Protein AF-A0A4Q1S8E9-F1 (afdb_monomer_lite)

Sequence (214 aa):
MHPEDRALWAARAAELSHAASAGGYALESVGPDHLPQGWQVDQSVCPLMSDVLLLHYRRTFEDGRESLFTAILPRNGGHVRVLEILHRGAATFVPTITSRQTLELFNHLVAKEELRNAMKPYGSWLAAGVCYAELNGMEPRVPRRPETDPATAGAMPPSLLLDGENGDRRIIFSDRASEHGYTVWTVVVDAQGVLRSAREEEEHTTWQRKPASH

Secondary structure (DSSP, 8-state):
--HHHHHHHHHTHHHHHHHHHHTT-----B-TTSPBTT-EEEEE--TT-TTEEEEEEEEE-TTS-EEEEEEEEESSS---EEEEEEETTEEPSS-GGG-HHHHHHHHHHS-HHHHHHHTSTTS-HHHHHHHHHHHTT------SSGGGSTTTTTPPPPEEEE-TTT--EEEEEEEE-SSSEEEEEEEEE-TTS-EEEEEEEEEE----------

Radius of gyration: 18.81 Å; chains: 1; bounding box: 51×52×46 Å

Structure (mmCIF, N/CA/C/O backbone):
data_AF-A0A4Q1S8E9-F1
#
_entry.id   AF-A0A4Q1S8E9-F1
#
loop_
_atom_site.group_PDB
_atom_site.id
_atom_site.type_symbol
_atom_site.label_atom_id
_atom_site.label_alt_id
_atom_site.label_comp_id
_atom_site.label_asym_id
_atom_site.label_entity_id
_atom_site.label_seq_id
_atom_site.pdbx_PDB_ins_code
_atom_site.Cartn_x
_atom_site.Cartn_y
_atom_site.Cartn_z
_atom_site.occupancy
_atom_site.B_iso_or_equiv
_atom_site.auth_seq_id
_atom_site.auth_comp_id
_atom_site.auth_asym_id
_atom_site.auth_atom_id
_atom_site.pdbx_PDB_model_num
ATOM 1 N N . MET A 1 1 ? 9.840 -14.562 -0.203 1.00 83.88 1 MET A N 1
ATOM 2 C CA . MET A 1 1 ? 8.713 -15.009 -1.046 1.00 83.88 1 MET A CA 1
ATOM 3 C C . MET A 1 1 ? 8.474 -16.500 -0.872 1.00 83.88 1 MET A C 1
ATOM 5 O O . MET A 1 1 ? 9.428 -17.269 -1.008 1.00 83.88 1 MET A O 1
ATOM 9 N N . HIS A 1 2 ? 7.238 -16.898 -0.551 1.00 87.19 2 HIS A N 1
ATOM 10 C CA . HIS A 1 2 ? 6.857 -18.312 -0.437 1.00 87.19 2 HIS A CA 1
ATOM 11 C C . HIS A 1 2 ? 6.903 -19.024 -1.806 1.00 87.19 2 HIS A C 1
ATOM 13 O O . HIS A 1 2 ? 6.767 -18.366 -2.839 1.00 87.19 2 HIS A O 1
ATOM 19 N N . PRO A 1 3 ? 7.092 -20.359 -1.856 1.00 89.06 3 PRO A N 1
ATOM 20 C CA . PRO A 1 3 ? 7.139 -21.098 -3.123 1.00 89.06 3 PRO A CA 1
ATOM 21 C C . PRO A 1 3 ? 5.879 -20.937 -3.987 1.00 89.06 3 PRO A C 1
ATOM 23 O O . PRO A 1 3 ? 5.993 -20.788 -5.200 1.00 89.06 3 PRO A O 1
ATOM 26 N N . GLU A 1 4 ? 4.696 -20.912 -3.369 1.00 91.38 4 GLU A N 1
ATOM 27 C CA . GLU A 1 4 ? 3.412 -20.735 -4.066 1.00 91.38 4 GLU A CA 1
ATOM 28 C C . GLU A 1 4 ? 3.297 -19.348 -4.709 1.00 91.38 4 GLU A C 1
ATOM 30 O O . GLU A 1 4 ? 2.905 -19.228 -5.868 1.00 91.38 4 GLU A O 1
ATOM 35 N N . ASP A 1 5 ? 3.730 -18.308 -3.994 1.00 92.56 5 ASP A N 1
ATOM 36 C CA . ASP A 1 5 ? 3.765 -16.932 -4.502 1.00 92.56 5 ASP A CA 1
ATOM 37 C C . ASP A 1 5 ? 4.724 -16.797 -5.679 1.00 92.56 5 ASP A C 1
ATOM 39 O O . ASP A 1 5 ? 4.411 -16.149 -6.675 1.00 92.56 5 ASP A O 1
ATOM 43 N N . ARG A 1 6 ? 5.878 -17.468 -5.594 1.00 90.75 6 ARG A N 1
ATOM 44 C CA . ARG A 1 6 ? 6.857 -17.511 -6.681 1.00 90.75 6 ARG A CA 1
ATOM 45 C C . ARG A 1 6 ? 6.286 -18.200 -7.918 1.00 90.75 6 ARG A C 1
ATOM 47 O O . ARG A 1 6 ? 6.493 -17.716 -9.028 1.00 90.75 6 ARG A O 1
ATOM 54 N N . ALA A 1 7 ? 5.563 -19.304 -7.737 1.00 91.25 7 ALA A N 1
ATOM 55 C CA . ALA A 1 7 ? 4.915 -20.015 -8.834 1.00 91.25 7 ALA A CA 1
ATOM 56 C C . ALA A 1 7 ? 3.818 -19.164 -9.492 1.00 91.25 7 ALA A C 1
ATOM 58 O O . ALA A 1 7 ? 3.782 -19.070 -10.720 1.00 91.25 7 ALA A O 1
ATOM 59 N N . LEU A 1 8 ? 2.973 -18.496 -8.695 1.00 93.12 8 LEU A N 1
ATOM 60 C CA . LEU A 1 8 ? 1.969 -17.559 -9.203 1.00 93.12 8 LEU A CA 1
ATOM 61 C C . LEU A 1 8 ? 2.636 -16.422 -9.981 1.00 93.12 8 LEU A C 1
ATOM 63 O O . LEU A 1 8 ? 2.261 -16.148 -11.116 1.00 93.12 8 LEU A O 1
ATOM 67 N N . TRP A 1 9 ? 3.650 -15.784 -9.404 1.00 92.06 9 TRP A N 1
ATOM 68 C CA . TRP A 1 9 ? 4.364 -14.692 -10.052 1.00 92.06 9 TRP A CA 1
ATOM 69 C C . TRP A 1 9 ? 4.968 -15.108 -11.402 1.00 92.06 9 TRP A C 1
ATOM 71 O O . TRP A 1 9 ? 4.720 -14.443 -12.411 1.00 92.06 9 TRP A O 1
ATOM 81 N N . ALA A 1 10 ? 5.661 -16.249 -11.455 1.00 89.56 10 ALA A N 1
ATOM 82 C CA . ALA A 1 10 ? 6.218 -16.789 -12.694 1.00 89.56 10 ALA A CA 1
ATOM 83 C C . ALA A 1 10 ? 5.128 -17.099 -13.737 1.00 89.56 10 ALA A C 1
ATOM 85 O O . ALA A 1 10 ? 5.265 -16.737 -14.906 1.00 89.56 10 ALA A O 1
ATOM 86 N N . ALA A 1 11 ? 4.009 -17.700 -13.318 1.00 91.25 11 ALA A N 1
ATOM 87 C CA . ALA A 1 11 ? 2.885 -18.015 -14.200 1.00 91.25 11 ALA A CA 1
ATOM 88 C C . ALA A 1 11 ? 2.187 -16.765 -14.771 1.00 91.25 11 ALA A C 1
ATOM 90 O O . ALA A 1 11 ? 1.561 -16.835 -15.830 1.00 91.25 11 ALA A O 1
ATOM 91 N N . ARG A 1 12 ? 2.284 -15.614 -14.092 1.00 92.88 12 ARG A N 1
ATOM 92 C CA . ARG A 1 12 ? 1.650 -14.346 -14.498 1.00 92.88 12 ARG A CA 1
ATOM 93 C C . ARG A 1 12 ? 2.635 -13.342 -15.111 1.00 92.88 12 ARG A C 1
ATOM 95 O O . ARG A 1 12 ? 2.234 -12.222 -15.418 1.00 92.88 12 ARG A O 1
ATOM 102 N N . ALA A 1 13 ? 3.890 -13.733 -15.345 1.00 89.50 13 ALA A N 1
ATOM 103 C CA . ALA A 1 13 ? 4.958 -12.831 -15.783 1.00 89.50 13 ALA A CA 1
ATOM 104 C C . ALA A 1 13 ? 4.655 -12.092 -17.102 1.00 89.50 13 ALA A C 1
ATOM 106 O O . ALA A 1 13 ? 4.927 -10.898 -17.212 1.00 89.50 13 ALA A O 1
ATOM 107 N N . ALA A 1 14 ? 4.058 -12.771 -18.088 1.00 89.25 14 ALA A N 1
ATOM 108 C CA . ALA A 1 14 ? 3.716 -12.153 -19.373 1.00 89.25 14 ALA A CA 1
ATOM 109 C C . ALA A 1 14 ? 2.643 -11.061 -19.228 1.00 89.25 14 ALA A C 1
ATOM 111 O O . ALA A 1 14 ? 2.775 -9.977 -19.793 1.00 89.25 14 ALA A O 1
ATOM 112 N N . GLU A 1 15 ? 1.601 -11.322 -18.434 1.00 92.94 15 GLU A N 1
ATOM 113 C CA . GLU A 1 15 ? 0.547 -10.336 -18.182 1.00 92.94 15 GLU A CA 1
ATOM 114 C C . GLU A 1 15 ? 1.062 -9.161 -17.353 1.00 92.94 15 GLU A C 1
ATOM 116 O O . GLU A 1 15 ? 0.745 -8.014 -17.653 1.00 92.94 15 GLU A O 1
ATOM 121 N N . LEU A 1 16 ? 1.911 -9.436 -16.360 1.00 93.19 16 LEU A N 1
ATOM 122 C CA . LEU A 1 16 ? 2.579 -8.402 -15.582 1.00 93.19 16 LEU A CA 1
ATOM 123 C C . LEU A 1 16 ? 3.455 -7.501 -16.459 1.00 93.19 16 LEU A C 1
ATOM 125 O O . LEU A 1 16 ? 3.361 -6.284 -16.355 1.00 93.19 16 LEU A O 1
ATOM 129 N N . SER A 1 17 ? 4.271 -8.081 -17.343 1.00 91.25 17 SER A N 1
ATOM 130 C CA . SER A 1 17 ? 5.100 -7.320 -18.285 1.00 91.25 17 SER A CA 1
ATOM 131 C C . SER A 1 17 ? 4.246 -6.424 -19.185 1.00 91.25 17 SER A C 1
ATOM 133 O O . SER A 1 17 ? 4.541 -5.239 -19.340 1.00 91.25 17 SER A O 1
ATOM 135 N N . HIS A 1 18 ? 3.130 -6.952 -19.700 1.00 91.25 18 HIS A N 1
ATOM 136 C CA . HIS A 1 18 ? 2.187 -6.171 -20.495 1.00 91.25 18 HIS A CA 1
ATOM 137 C C . HIS A 1 18 ? 1.566 -5.015 -19.691 1.00 91.25 18 HIS A C 1
ATOM 139 O O . HIS A 1 18 ? 1.621 -3.868 -20.136 1.00 91.25 18 HIS A O 1
ATOM 145 N N . ALA A 1 19 ? 1.044 -5.285 -18.491 1.00 93.69 19 ALA A N 1
ATOM 146 C CA . ALA A 1 19 ? 0.445 -4.269 -17.626 1.00 93.69 19 ALA A CA 1
ATOM 147 C C . ALA A 1 19 ? 1.455 -3.182 -17.213 1.00 93.69 19 ALA A C 1
ATOM 149 O O . ALA A 1 19 ? 1.135 -1.998 -17.252 1.00 93.69 19 ALA A O 1
ATOM 150 N N . ALA A 1 20 ? 2.688 -3.569 -16.882 1.00 93.06 20 ALA A N 1
ATOM 151 C CA . ALA A 1 20 ? 3.763 -2.646 -16.526 1.00 93.06 20 ALA A CA 1
ATOM 152 C C . ALA A 1 20 ? 4.164 -1.752 -17.713 1.00 93.06 20 ALA A C 1
ATOM 154 O O . ALA A 1 20 ? 4.352 -0.546 -17.549 1.00 93.06 20 ALA A O 1
ATOM 155 N N . SER A 1 21 ? 4.216 -2.314 -18.926 1.00 91.19 21 SER A N 1
ATOM 156 C CA . SER A 1 21 ? 4.560 -1.555 -20.134 1.00 91.19 21 SER A CA 1
ATOM 157 C C . SER A 1 21 ? 3.550 -0.452 -20.465 1.00 91.19 21 SER A C 1
ATOM 159 O O . SER A 1 21 ? 3.950 0.595 -20.974 1.00 91.19 21 SER A O 1
ATOM 161 N N . ALA A 1 22 ? 2.270 -0.638 -20.117 1.00 88.75 22 ALA A N 1
ATOM 162 C CA . ALA A 1 22 ? 1.237 0.383 -20.296 1.00 88.75 22 ALA A CA 1
ATOM 163 C C . ALA A 1 22 ? 1.509 1.644 -19.453 1.00 88.75 22 ALA A C 1
ATOM 165 O O . ALA A 1 22 ? 1.220 2.746 -19.913 1.00 88.75 22 ALA A O 1
ATOM 166 N N . GLY A 1 23 ? 2.133 1.480 -18.280 1.00 84.00 23 GLY A N 1
ATOM 167 C CA . GLY A 1 23 ? 2.613 2.570 -17.420 1.00 84.00 23 GLY A CA 1
ATOM 168 C C . GLY A 1 23 ? 4.046 3.025 -17.711 1.00 84.00 23 GLY A C 1
ATOM 169 O O . GLY A 1 23 ? 4.663 3.730 -16.917 1.00 84.00 23 GLY A O 1
ATOM 170 N N . GLY A 1 24 ? 4.634 2.589 -18.831 1.00 88.38 24 GLY A N 1
ATOM 171 C CA . GLY A 1 24 ? 5.998 2.957 -19.215 1.00 88.38 24 GLY A CA 1
ATOM 172 C C . GLY A 1 24 ? 7.098 2.234 -18.431 1.00 88.38 24 GLY A C 1
ATOM 173 O O . GLY A 1 24 ? 8.260 2.654 -18.486 1.00 88.38 24 GLY A O 1
ATOM 174 N N . TYR A 1 25 ? 6.767 1.152 -17.719 1.00 90.12 25 TYR A N 1
ATOM 175 C CA . TYR A 1 25 ? 7.721 0.329 -16.980 1.00 90.12 25 TYR A CA 1
ATOM 176 C C . TYR A 1 25 ? 8.155 -0.876 -17.815 1.00 90.12 25 TYR A C 1
ATOM 178 O O . TYR A 1 25 ? 7.454 -1.880 -17.941 1.00 90.12 25 TYR A O 1
ATOM 186 N N . ALA A 1 26 ? 9.348 -0.776 -18.393 1.00 87.62 26 ALA A N 1
ATOM 187 C CA . ALA A 1 26 ? 9.939 -1.849 -19.176 1.00 87.62 26 ALA A CA 1
ATOM 188 C C . ALA A 1 26 ? 10.539 -2.928 -18.254 1.00 87.62 26 ALA A C 1
ATOM 190 O O . ALA A 1 26 ? 11.583 -2.726 -17.621 1.00 87.62 26 ALA A O 1
ATOM 191 N N . LEU A 1 27 ? 9.883 -4.088 -18.203 1.00 85.62 27 LEU A N 1
ATOM 192 C CA . LEU A 1 27 ? 10.401 -5.315 -17.588 1.00 85.62 27 LEU A CA 1
ATOM 193 C C . LEU A 1 27 ? 11.134 -6.149 -18.650 1.00 85.62 27 LEU A C 1
ATOM 195 O O . LEU A 1 27 ? 10.775 -7.293 -18.923 1.00 85.62 27 LEU A O 1
ATOM 199 N N . GLU A 1 28 ? 12.099 -5.531 -19.332 1.00 66.00 28 GLU A N 1
ATOM 200 C CA . GLU A 1 28 ? 12.885 -6.195 -20.372 1.00 66.00 28 GLU A CA 1
ATOM 201 C C . GLU A 1 28 ? 13.834 -7.220 -19.748 1.00 66.00 28 GLU A C 1
ATOM 203 O O . GLU A 1 28 ? 14.490 -6.946 -18.742 1.00 66.00 28 GLU A O 1
ATOM 208 N N . SER A 1 29 ? 13.944 -8.385 -20.394 1.00 56.12 29 SER A N 1
ATOM 209 C CA . SER A 1 29 ? 14.847 -9.490 -20.038 1.00 56.12 29 SER A CA 1
ATOM 210 C C . SER A 1 29 ? 14.652 -10.040 -18.621 1.00 56.12 29 SER A C 1
ATOM 212 O O . SER A 1 29 ? 15.107 -9.500 -17.614 1.00 56.12 29 SER A O 1
ATOM 214 N N . VAL A 1 30 ? 13.996 -11.193 -18.569 1.00 60.97 30 VAL A N 1
ATOM 215 C CA . VAL A 1 30 ? 13.863 -12.014 -17.374 1.00 60.97 30 VAL A CA 1
ATOM 216 C C . VAL A 1 30 ? 15.179 -12.778 -17.184 1.00 60.97 30 VAL A C 1
ATOM 218 O O . VAL A 1 30 ? 15.545 -13.595 -18.029 1.00 60.97 30 VAL A O 1
ATOM 221 N N . GLY A 1 31 ? 15.922 -12.478 -16.117 1.00 57.72 31 GLY A N 1
ATOM 222 C CA . GLY A 1 31 ? 17.136 -13.207 -15.747 1.00 57.72 31 GLY A CA 1
ATOM 223 C C . GLY A 1 31 ? 16.845 -14.666 -15.348 1.00 57.72 31 GLY A C 1
ATOM 224 O O . GLY A 1 31 ? 15.680 -15.058 -15.254 1.00 57.72 31 GLY A O 1
ATOM 225 N N . PRO A 1 32 ? 17.883 -15.478 -15.066 1.00 51.47 32 PRO A N 1
ATOM 226 C CA . PRO A 1 32 ? 17.728 -16.900 -14.737 1.00 51.47 32 PRO A CA 1
ATOM 227 C C . PRO A 1 32 ? 16.777 -17.173 -13.556 1.00 51.47 32 PRO A C 1
ATOM 229 O O . PRO A 1 32 ? 16.154 -18.228 -13.505 1.00 51.47 32 PRO A O 1
ATOM 232 N N . ASP A 1 33 ? 16.619 -16.201 -12.652 1.00 62.22 33 ASP A N 1
ATOM 233 C CA . ASP A 1 33 ? 15.776 -16.290 -11.452 1.00 62.22 33 ASP A CA 1
ATOM 234 C C . ASP A 1 33 ? 14.348 -15.751 -11.643 1.00 62.22 33 ASP A C 1
ATOM 236 O O . ASP A 1 33 ? 13.633 -15.500 -10.674 1.00 62.22 33 ASP A O 1
ATOM 240 N N . HIS A 1 34 ? 13.928 -15.530 -12.887 1.00 60.66 34 HIS A N 1
ATOM 241 C CA . HIS A 1 34 ? 12.671 -14.871 -13.242 1.00 60.66 34 HIS A CA 1
ATOM 242 C C . HIS A 1 34 ? 12.550 -13.386 -12.838 1.00 60.66 34 HIS A C 1
ATOM 244 O O . HIS A 1 34 ? 11.479 -12.787 -12.947 1.00 60.66 34 HIS A O 1
ATOM 250 N N . LEU A 1 35 ? 13.662 -12.766 -12.437 1.00 68.19 35 LEU A N 1
ATOM 251 C CA . LEU A 1 35 ? 13.748 -11.347 -12.092 1.00 68.19 35 LEU A CA 1
ATOM 252 C C . LEU A 1 35 ? 14.025 -10.493 -13.341 1.00 68.19 35 LEU A C 1
ATOM 254 O O . LEU A 1 35 ? 14.985 -10.785 -14.059 1.00 68.19 35 LEU A O 1
ATOM 258 N N . PRO A 1 36 ? 13.241 -9.435 -13.613 1.00 73.50 36 PRO A N 1
ATOM 259 C CA . PRO A 1 36 ? 13.573 -8.472 -14.659 1.00 73.50 36 PRO A CA 1
ATOM 260 C C . PRO A 1 36 ? 14.915 -7.797 -14.359 1.00 73.50 36 PRO A C 1
ATOM 262 O O . PRO A 1 36 ? 15.158 -7.357 -13.233 1.00 73.50 36 PRO A O 1
ATOM 265 N N . GLN A 1 37 ? 15.806 -7.720 -15.346 1.00 78.25 37 GLN A N 1
ATOM 266 C CA . GLN A 1 37 ? 17.154 -7.201 -15.124 1.00 78.25 37 GLN A CA 1
ATOM 267 C C . GLN A 1 37 ? 17.123 -5.749 -14.611 1.00 78.25 37 GLN A C 1
ATOM 269 O O . GLN A 1 37 ? 16.467 -4.877 -15.182 1.00 78.25 37 GLN A O 1
ATOM 274 N N . GLY A 1 38 ? 17.860 -5.484 -13.528 1.00 83.94 38 GLY A N 1
ATOM 275 C CA . GLY A 1 38 ? 17.953 -4.152 -12.921 1.00 83.94 38 GLY A CA 1
ATOM 276 C C . GLY A 1 38 ? 16.747 -3.745 -12.070 1.00 83.94 38 GLY A C 1
ATOM 277 O O . GLY A 1 38 ? 16.712 -2.609 -11.604 1.00 83.94 38 GLY A O 1
ATOM 278 N N . TRP A 1 39 ? 15.784 -4.64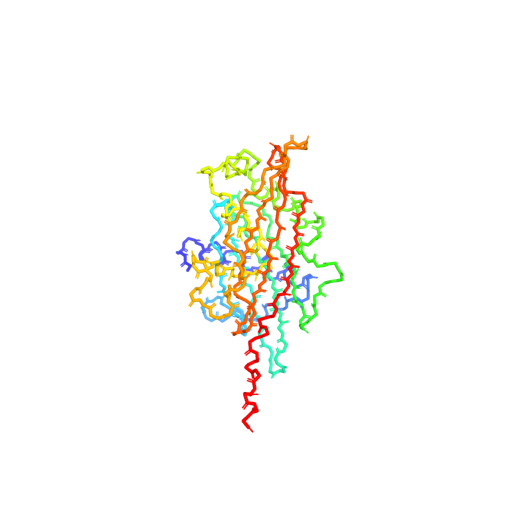4 -11.854 1.00 90.12 39 TRP A N 1
ATOM 279 C CA . TRP A 1 39 ? 14.673 -4.438 -10.931 1.00 90.12 39 TRP A CA 1
ATOM 280 C C . TRP A 1 39 ? 14.900 -5.205 -9.629 1.00 90.12 39 TRP A C 1
ATOM 282 O O . TRP A 1 39 ? 15.216 -6.394 -9.633 1.00 90.12 39 TRP A O 1
ATOM 292 N N . GLN A 1 40 ? 14.700 -4.517 -8.513 1.00 91.38 40 GLN A N 1
ATOM 293 C CA . GLN A 1 40 ? 14.484 -5.125 -7.207 1.00 91.38 40 GLN A CA 1
ATOM 294 C C . GLN A 1 40 ? 12.999 -5.451 -7.076 1.00 91.38 40 GLN A C 1
ATOM 296 O O . GLN A 1 40 ? 12.150 -4.658 -7.497 1.00 91.38 40 GLN A O 1
ATOM 301 N N . VAL A 1 41 ? 12.704 -6.636 -6.545 1.00 92.06 41 VAL A N 1
ATOM 302 C CA . VAL A 1 41 ? 11.335 -7.113 -6.365 1.00 92.06 41 VAL A CA 1
ATOM 303 C C . VAL A 1 41 ? 11.168 -7.611 -4.944 1.00 92.06 41 VAL A C 1
ATOM 305 O O . VAL A 1 41 ? 11.760 -8.625 -4.571 1.00 92.06 41 VAL A O 1
ATOM 308 N N . ASP A 1 42 ? 10.311 -6.929 -4.197 1.00 92.19 42 ASP A N 1
ATOM 309 C CA . ASP A 1 42 ? 9.979 -7.277 -2.825 1.00 92.19 42 ASP A CA 1
ATOM 310 C C . ASP A 1 42 ? 8.509 -7.667 -2.729 1.00 92.19 42 ASP A C 1
ATOM 312 O O . ASP A 1 42 ? 7.627 -7.062 -3.338 1.00 92.19 42 ASP A O 1
ATOM 316 N N . GLN A 1 43 ? 8.238 -8.736 -1.984 1.00 93.31 43 GLN A N 1
ATOM 317 C CA . GLN A 1 43 ? 6.869 -9.130 -1.689 1.00 93.31 43 GLN A CA 1
ATOM 318 C C . GLN A 1 43 ? 6.396 -8.385 -0.448 1.00 93.31 43 GLN A C 1
ATOM 320 O O . GLN A 1 43 ? 6.942 -8.593 0.637 1.00 93.31 43 GLN A O 1
ATOM 325 N N . SER A 1 44 ? 5.320 -7.621 -0.601 1.00 91.38 44 SER A N 1
ATOM 326 C CA . SER A 1 44 ? 4.609 -7.030 0.524 1.00 91.38 44 SER A CA 1
ATOM 327 C C . SER A 1 44 ? 3.594 -8.020 1.100 1.00 91.38 44 SER A C 1
ATOM 329 O O . SER A 1 44 ? 2.915 -8.750 0.368 1.00 91.38 44 SER A O 1
ATOM 331 N N . VAL A 1 45 ? 3.490 -8.061 2.429 1.00 86.00 45 VAL A N 1
ATOM 332 C CA . VAL A 1 45 ? 2.536 -8.913 3.148 1.00 86.00 45 VAL A CA 1
ATOM 333 C C . VAL A 1 45 ? 1.513 -8.027 3.844 1.00 86.00 45 VAL A C 1
ATOM 335 O O . VAL A 1 45 ? 1.712 -7.582 4.972 1.00 86.00 45 VAL A O 1
ATOM 338 N N . CYS A 1 46 ? 0.381 -7.811 3.176 1.00 91.25 46 CYS A N 1
ATOM 339 C CA . CYS A 1 46 ? -0.781 -7.171 3.776 1.00 91.25 46 CYS A CA 1
ATOM 340 C C . CYS A 1 46 ? -1.786 -8.237 4.256 1.00 91.25 46 CYS A C 1
ATOM 342 O O . CYS A 1 46 ? -2.393 -8.914 3.422 1.00 91.25 46 CYS A O 1
ATOM 344 N N . PRO A 1 47 ? -2.027 -8.383 5.574 1.00 92.44 47 PRO A N 1
ATOM 345 C CA . PRO A 1 47 ? -2.950 -9.398 6.088 1.00 92.44 47 PRO A CA 1
ATOM 346 C C . PRO A 1 47 ? -4.407 -9.189 5.649 1.00 92.44 47 PRO A C 1
ATOM 348 O O . PRO A 1 47 ? -5.151 -10.159 5.590 1.00 92.44 47 PRO A O 1
ATOM 351 N N . LEU A 1 48 ? -4.795 -7.954 5.310 1.00 94.62 48 LEU A N 1
ATOM 352 C CA . LEU A 1 48 ? -6.149 -7.595 4.862 1.00 94.62 48 LEU A CA 1
ATOM 353 C C . LEU A 1 48 ? -6.383 -7.826 3.359 1.00 94.62 48 LEU A C 1
ATOM 355 O O . LEU A 1 48 ? -7.484 -7.613 2.866 1.00 94.62 48 LEU A O 1
ATOM 359 N N . MET A 1 49 ? -5.342 -8.208 2.614 1.00 94.06 49 MET A N 1
ATOM 360 C CA . MET A 1 49 ? -5.382 -8.446 1.167 1.00 94.06 49 MET A CA 1
ATOM 361 C C . MET A 1 49 ? -4.871 -9.854 0.848 1.00 94.06 49 MET A C 1
ATOM 363 O O . MET A 1 49 ? -3.999 -10.048 0.002 1.00 94.06 49 MET A O 1
ATOM 367 N N . SER A 1 50 ? -5.390 -10.852 1.560 1.00 91.00 50 SER A N 1
ATOM 368 C CA . SER A 1 50 ? -4.912 -12.237 1.458 1.00 91.00 50 SER A CA 1
ATOM 369 C C . SER A 1 50 ? -5.157 -12.881 0.085 1.00 91.00 50 SER A C 1
ATOM 371 O O . SER A 1 50 ? -4.389 -13.751 -0.322 1.00 91.00 50 SER A O 1
ATOM 373 N N . ASP A 1 51 ? -6.157 -12.408 -0.665 1.00 93.69 51 ASP A N 1
ATOM 374 C CA . ASP A 1 51 ? -6.526 -12.919 -1.994 1.00 93.69 51 ASP A CA 1
ATOM 375 C C . ASP A 1 51 ? -5.646 -12.404 -3.143 1.00 93.69 51 ASP A C 1
ATOM 377 O O . ASP A 1 51 ? -5.834 -12.789 -4.304 1.00 93.69 51 ASP A O 1
ATOM 381 N N . VAL A 1 52 ? -4.664 -11.551 -2.847 1.00 95.88 52 VAL A N 1
ATOM 382 C CA . VAL A 1 52 ? -3.705 -11.051 -3.832 1.00 95.88 52 VAL A CA 1
ATOM 383 C C . VAL A 1 52 ? -2.267 -11.250 -3.364 1.00 95.88 52 VAL A C 1
ATOM 385 O O . VAL A 1 52 ? -1.964 -11.396 -2.181 1.00 95.88 52 VAL A O 1
ATOM 388 N N . LEU A 1 53 ? -1.360 -11.275 -4.328 1.00 95.75 53 LEU A N 1
ATOM 389 C CA . LEU A 1 53 ? 0.068 -11.122 -4.122 1.00 95.75 53 LEU A CA 1
ATOM 390 C C . LEU A 1 53 ? 0.444 -9.686 -4.506 1.00 95.75 53 LEU A C 1
ATOM 392 O O . LEU A 1 53 ? 0.230 -9.277 -5.649 1.00 95.75 53 LEU A O 1
ATOM 396 N N . LEU A 1 54 ? 0.983 -8.935 -3.546 1.00 96.06 54 LEU A N 1
ATOM 397 C CA . LEU A 1 54 ? 1.519 -7.592 -3.755 1.00 96.06 54 LEU A CA 1
ATOM 398 C C . LEU A 1 54 ? 3.032 -7.673 -3.955 1.00 96.06 54 LEU A C 1
ATOM 400 O O . LEU A 1 54 ? 3.741 -8.220 -3.107 1.00 96.06 54 LEU A O 1
ATOM 404 N N . LEU A 1 55 ? 3.517 -7.131 -5.070 1.00 95.56 55 LEU A N 1
ATOM 405 C CA . LEU A 1 55 ? 4.942 -7.047 -5.381 1.00 95.56 55 LEU A CA 1
ATOM 406 C C . LEU A 1 55 ? 5.327 -5.594 -5.626 1.00 95.56 55 LEU A C 1
ATOM 408 O O . LEU A 1 55 ? 4.724 -4.931 -6.470 1.00 95.56 55 LEU A O 1
ATOM 412 N N . HIS A 1 56 ? 6.349 -5.113 -4.933 1.00 95.25 56 HIS A N 1
ATOM 413 C CA . HIS A 1 56 ? 6.948 -3.810 -5.189 1.00 95.25 56 HIS A CA 1
ATOM 414 C C . HIS A 1 56 ? 8.104 -3.974 -6.150 1.00 95.25 56 HIS A C 1
ATOM 416 O O . HIS A 1 56 ? 8.986 -4.802 -5.941 1.00 95.25 56 HIS A O 1
ATOM 422 N N . TYR A 1 57 ? 8.085 -3.177 -7.207 1.00 94.56 57 TYR A N 1
ATOM 423 C CA . TYR A 1 57 ? 9.137 -3.135 -8.203 1.00 94.56 57 TYR A CA 1
ATOM 424 C C . TYR A 1 57 ? 9.879 -1.820 -8.082 1.00 94.56 57 TYR A C 1
ATOM 426 O O . TYR A 1 57 ? 9.300 -0.773 -8.366 1.00 94.56 57 TYR A O 1
ATOM 434 N N . ARG A 1 58 ? 11.162 -1.877 -7.720 1.00 94.00 58 ARG A N 1
ATOM 435 C CA . ARG A 1 58 ? 12.035 -0.703 -7.629 1.00 94.00 58 ARG A CA 1
ATOM 436 C C . ARG A 1 58 ? 13.198 -0.823 -8.603 1.00 94.00 58 ARG A C 1
ATOM 438 O O . ARG A 1 58 ? 13.854 -1.859 -8.688 1.00 94.00 58 ARG A O 1
ATOM 445 N N . ARG A 1 59 ? 13.479 0.251 -9.333 1.00 92.62 59 ARG A N 1
ATOM 446 C CA . ARG A 1 59 ? 14.684 0.383 -10.154 1.00 92.62 59 ARG A CA 1
ATOM 447 C C . ARG A 1 59 ? 15.329 1.730 -9.897 1.00 92.62 59 ARG A C 1
ATOM 449 O O . ARG A 1 59 ? 14.743 2.759 -10.226 1.00 92.62 59 ARG A O 1
ATOM 456 N N . THR A 1 60 ? 16.548 1.699 -9.381 1.00 92.06 60 THR A N 1
ATOM 457 C CA . THR A 1 60 ? 17.401 2.878 -9.214 1.00 92.06 60 THR A CA 1
ATOM 458 C C . THR A 1 60 ? 18.324 2.994 -10.428 1.00 92.06 60 THR A C 1
ATOM 460 O O . THR A 1 60 ? 18.935 2.012 -10.856 1.00 92.06 60 THR A O 1
ATOM 463 N N . PHE A 1 61 ? 18.383 4.177 -11.031 1.00 89.75 61 PHE A N 1
ATOM 464 C CA . PHE A 1 61 ? 19.231 4.470 -12.187 1.00 89.75 61 PHE A CA 1
ATOM 465 C C . PHE A 1 61 ? 20.596 5.009 -11.735 1.00 89.75 61 PHE A C 1
ATOM 467 O O . PHE A 1 61 ? 20.762 5.433 -10.595 1.00 89.75 61 PHE A O 1
ATOM 474 N N . GLU A 1 62 ? 21.580 5.021 -12.638 1.00 90.31 62 GLU A N 1
ATOM 475 C CA . GLU A 1 62 ? 22.938 5.519 -12.344 1.00 90.31 62 GLU A CA 1
ATOM 476 C C . GLU A 1 62 ? 22.962 6.990 -11.896 1.00 90.31 62 GLU A C 1
ATOM 478 O O . GLU A 1 62 ? 23.862 7.406 -11.173 1.00 90.31 62 GLU A O 1
ATOM 483 N N . ASP A 1 63 ? 21.956 7.771 -12.293 1.00 91.00 63 ASP A N 1
ATOM 484 C CA . ASP A 1 63 ? 21.778 9.169 -11.895 1.00 91.00 63 ASP A CA 1
ATOM 485 C C . ASP A 1 63 ? 21.025 9.348 -10.563 1.00 91.00 63 ASP A C 1
ATOM 487 O O . ASP A 1 63 ? 20.695 10.472 -10.187 1.00 91.00 63 ASP A O 1
A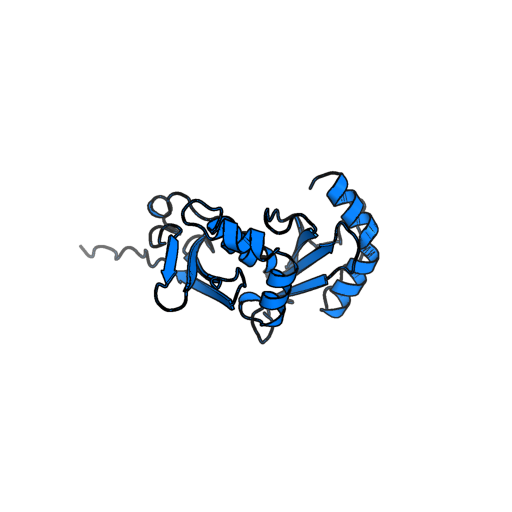TOM 491 N N . GLY A 1 64 ? 20.738 8.253 -9.852 1.00 89.38 64 GLY A N 1
ATOM 492 C CA . GLY A 1 64 ? 20.053 8.247 -8.561 1.00 89.38 64 GLY A CA 1
ATOM 493 C C . GLY A 1 64 ? 18.533 8.396 -8.637 1.00 89.38 64 GLY A C 1
ATOM 494 O O . GLY A 1 64 ? 17.874 8.337 -7.604 1.00 89.38 64 GLY A O 1
ATOM 495 N N . ARG A 1 65 ? 17.945 8.567 -9.830 1.00 92.00 65 ARG A N 1
ATOM 496 C CA . ARG A 1 65 ? 16.483 8.567 -9.977 1.00 92.00 65 ARG A CA 1
ATOM 497 C C . ARG A 1 65 ? 15.929 7.167 -9.770 1.00 92.00 65 ARG A C 1
ATOM 499 O O . ARG A 1 65 ? 16.616 6.174 -10.005 1.00 92.00 65 ARG A O 1
ATOM 506 N N . GLU A 1 66 ? 14.650 7.090 -9.421 1.00 91.94 66 GLU A N 1
ATOM 507 C CA . GLU A 1 66 ? 13.982 5.817 -9.158 1.00 91.94 66 GLU A CA 1
ATOM 508 C C . GLU A 1 66 ? 12.715 5.637 -9.989 1.00 91.94 66 GLU A C 1
ATOM 510 O O . GLU A 1 66 ? 12.028 6.587 -10.356 1.00 91.94 66 GLU A O 1
ATOM 515 N N . SER A 1 67 ? 12.403 4.393 -10.326 1.00 93.38 67 SER A N 1
ATOM 516 C CA . SER A 1 67 ? 11.071 3.987 -10.770 1.00 93.38 67 SER A CA 1
ATOM 517 C C . SER A 1 67 ? 10.510 2.988 -9.779 1.00 93.38 67 SER A C 1
ATOM 519 O O . SER A 1 67 ? 11.212 2.053 -9.396 1.00 93.38 67 SER A O 1
ATOM 521 N N . LEU A 1 68 ? 9.261 3.208 -9.382 1.00 93.94 68 LEU A N 1
ATOM 522 C CA . LEU A 1 68 ? 8.552 2.428 -8.384 1.00 93.94 68 LEU A CA 1
ATOM 523 C C . LEU A 1 68 ? 7.124 2.175 -8.863 1.00 93.94 68 LEU A C 1
ATOM 525 O O . LEU A 1 68 ? 6.427 3.109 -9.270 1.00 93.94 68 LEU A O 1
ATOM 529 N N . PHE A 1 69 ? 6.688 0.924 -8.801 1.00 95.12 69 PHE A N 1
ATOM 530 C CA . PHE A 1 69 ? 5.288 0.558 -8.987 1.00 95.12 69 PHE A CA 1
ATOM 531 C C . PHE A 1 69 ? 4.929 -0.654 -8.121 1.00 95.12 69 PHE A C 1
ATOM 533 O O . PHE A 1 69 ? 5.792 -1.474 -7.796 1.00 95.12 69 PHE A O 1
ATOM 540 N N . THR A 1 70 ? 3.647 -0.790 -7.785 1.00 96.50 70 THR A N 1
ATOM 541 C CA . THR A 1 70 ? 3.112 -1.984 -7.118 1.00 96.50 70 THR A CA 1
ATOM 542 C C . THR A 1 70 ? 2.365 -2.838 -8.130 1.00 96.50 70 THR A C 1
ATOM 544 O O . THR A 1 70 ? 1.416 -2.381 -8.767 1.00 96.50 70 THR A O 1
ATOM 547 N N . ALA A 1 71 ? 2.766 -4.095 -8.272 1.00 96.19 71 ALA A N 1
ATOM 548 C CA . ALA A 1 71 ? 2.009 -5.098 -9.001 1.00 96.19 71 ALA A CA 1
ATOM 549 C C . ALA A 1 71 ? 1.061 -5.842 -8.059 1.00 96.19 71 ALA A C 1
ATOM 551 O O . ALA A 1 71 ? 1.446 -6.272 -6.972 1.00 96.19 71 ALA A O 1
ATOM 552 N N . ILE A 1 72 ? -0.174 -6.026 -8.513 1.00 97.06 72 ILE A N 1
ATOM 553 C CA . ILE A 1 72 ? -1.242 -6.690 -7.770 1.00 97.06 72 ILE A CA 1
ATOM 554 C C . ILE A 1 72 ? -1.664 -7.903 -8.585 1.00 97.06 72 ILE A C 1
ATOM 556 O O . ILE A 1 72 ? -2.223 -7.766 -9.678 1.00 97.06 72 ILE A O 1
ATOM 560 N N . LEU A 1 73 ? -1.362 -9.092 -8.069 1.00 96.56 73 LEU A N 1
ATOM 561 C CA . LEU A 1 73 ? -1.613 -10.367 -8.731 1.00 96.56 73 LEU A CA 1
ATOM 562 C C . LEU A 1 73 ? -2.722 -11.118 -7.979 1.00 96.56 73 LEU A C 1
ATOM 564 O O . LEU A 1 73 ? -2.469 -11.630 -6.888 1.00 96.56 73 LEU A O 1
ATOM 568 N N . PRO A 1 74 ? -3.941 -11.219 -8.532 1.00 96.12 74 PRO A N 1
ATOM 569 C CA . PRO A 1 74 ? -5.006 -12.007 -7.920 1.00 96.12 74 PRO A CA 1
ATOM 570 C C . PRO A 1 74 ? -4.657 -13.495 -7.830 1.00 96.12 74 PRO A C 1
ATOM 572 O O . PRO A 1 74 ? -4.223 -14.094 -8.817 1.00 96.12 74 PRO A O 1
ATOM 575 N N . ARG A 1 75 ? -4.889 -14.106 -6.664 1.00 94.50 75 ARG A N 1
ATOM 576 C CA . ARG A 1 75 ? -4.676 -15.546 -6.439 1.00 94.50 75 ARG A CA 1
ATOM 577 C C . ARG A 1 75 ? -5.801 -16.395 -7.024 1.00 94.50 75 ARG A C 1
ATOM 579 O O . ARG A 1 75 ? -5.545 -17.455 -7.583 1.00 94.50 75 ARG A O 1
ATOM 586 N N . ASN A 1 76 ? -7.035 -15.899 -6.947 1.00 90.38 76 ASN A N 1
ATOM 587 C CA . ASN A 1 76 ? -8.253 -16.632 -7.315 1.00 90.38 76 ASN A CA 1
ATOM 588 C C . ASN A 1 76 ? -8.758 -16.300 -8.735 1.00 90.38 76 ASN A C 1
ATOM 590 O O . ASN A 1 76 ? -9.953 -16.381 -9.015 1.00 90.38 76 ASN A O 1
ATOM 594 N N . GLY A 1 77 ? -7.852 -15.919 -9.640 1.00 84.62 77 GLY A N 1
ATOM 595 C CA . GLY A 1 77 ? -8.190 -15.463 -10.991 1.00 84.62 77 GLY A CA 1
ATOM 596 C C . GLY A 1 77 ? -8.502 -13.963 -11.072 1.00 84.62 77 GLY A C 1
ATOM 597 O O . GLY A 1 77 ? -8.633 -13.274 -10.065 1.00 84.62 77 GLY A O 1
ATOM 598 N N . GLY A 1 78 ? -8.572 -13.442 -12.298 1.00 91.88 78 GLY A N 1
ATOM 599 C CA . GLY A 1 78 ? -8.648 -12.005 -12.578 1.00 91.88 78 GLY A CA 1
ATOM 600 C C . GLY A 1 78 ? -7.358 -11.451 -13.190 1.00 91.88 78 GLY A C 1
ATOM 601 O O . GLY A 1 78 ? -6.404 -12.188 -13.458 1.00 91.88 78 GLY A O 1
ATOM 602 N N . HIS A 1 79 ? -7.350 -10.141 -13.437 1.00 94.12 79 HIS A N 1
ATOM 603 C CA . HIS A 1 79 ? -6.266 -9.473 -14.155 1.00 94.12 79 HIS A CA 1
ATOM 604 C C . HIS A 1 79 ? -5.201 -8.900 -13.224 1.00 94.12 79 HIS A C 1
ATOM 606 O O . HIS A 1 79 ? -5.523 -8.354 -12.166 1.00 94.12 79 HIS A O 1
ATOM 612 N N . VAL A 1 80 ? -3.942 -8.990 -13.652 1.00 95.44 80 VAL A N 1
ATOM 613 C CA . VAL A 1 80 ? -2.826 -8.284 -13.022 1.00 95.44 80 VAL A CA 1
ATOM 614 C C . VAL A 1 80 ? -3.051 -6.786 -13.179 1.00 95.44 80 VAL A C 1
ATOM 616 O O . VAL A 1 80 ? -3.386 -6.304 -14.261 1.00 95.44 80 VAL A O 1
ATOM 619 N N . ARG A 1 81 ? -2.864 -6.042 -12.091 1.00 95.50 81 ARG A N 1
ATOM 620 C CA . ARG A 1 81 ? -2.923 -4.577 -12.094 1.00 95.50 81 ARG A CA 1
ATOM 621 C C . ARG A 1 81 ? -1.569 -4.015 -11.698 1.00 95.50 81 ARG A C 1
ATOM 623 O O . ARG A 1 81 ? -0.875 -4.607 -10.874 1.00 95.50 81 ARG A O 1
ATOM 630 N N . VAL A 1 82 ? -1.225 -2.871 -12.271 1.00 95.00 82 VAL A N 1
ATOM 631 C CA . VAL A 1 82 ? -0.032 -2.104 -11.916 1.00 95.00 82 VAL A CA 1
ATOM 632 C C . VAL A 1 82 ? -0.487 -0.753 -11.394 1.00 95.00 82 VAL A C 1
ATOM 634 O O . VAL A 1 82 ? -1.262 -0.060 -12.048 1.00 95.00 82 VAL A O 1
ATOM 637 N N . LEU A 1 83 ? -0.036 -0.421 -10.190 1.00 94.69 83 LEU A N 1
ATOM 638 C CA . LEU A 1 83 ? -0.219 0.878 -9.576 1.00 94.69 83 LEU A CA 1
ATOM 639 C C . LEU A 1 83 ? 1.086 1.659 -9.722 1.00 94.69 83 LEU A C 1
ATOM 641 O O . LEU A 1 83 ? 2.101 1.307 -9.124 1.00 94.69 83 LEU A O 1
ATOM 645 N N . GLU A 1 84 ? 1.053 2.691 -10.553 1.00 92.81 84 GLU A N 1
ATOM 646 C CA . GLU A 1 84 ? 2.199 3.553 -10.833 1.00 92.81 84 GLU A CA 1
ATOM 647 C C . GLU A 1 84 ? 2.441 4.474 -9.637 1.00 92.81 84 GLU A C 1
ATOM 649 O O . GLU A 1 84 ? 1.495 5.074 -9.122 1.00 92.81 84 GLU A O 1
ATOM 654 N N . ILE A 1 85 ? 3.685 4.576 -9.172 1.00 90.62 85 ILE A N 1
ATOM 655 C CA . ILE A 1 85 ? 4.025 5.401 -8.003 1.00 90.62 85 ILE A CA 1
ATOM 656 C C . ILE A 1 85 ? 5.049 6.453 -8.412 1.00 90.62 85 ILE A C 1
ATOM 658 O O . ILE A 1 85 ? 4.795 7.649 -8.292 1.00 90.62 85 ILE A O 1
ATOM 662 N N . LEU A 1 86 ? 6.177 6.013 -8.976 1.00 90.75 86 LEU A N 1
ATOM 663 C CA . LEU A 1 86 ? 7.226 6.882 -9.503 1.00 90.75 86 LEU A CA 1
ATOM 664 C C . LEU A 1 86 ? 7.704 6.372 -10.858 1.00 90.75 86 LEU A C 1
ATOM 666 O O . LEU A 1 86 ? 7.968 5.180 -11.021 1.00 90.75 86 LEU A O 1
ATOM 670 N N . HIS A 1 87 ? 7.893 7.270 -11.819 1.00 90.06 87 HIS A N 1
ATOM 671 C CA . HIS A 1 87 ? 8.567 6.982 -13.084 1.00 90.06 87 HIS A CA 1
ATOM 672 C C . HIS A 1 87 ? 9.751 7.929 -13.254 1.00 90.06 87 HIS A C 1
ATOM 674 O O . HIS A 1 87 ? 9.587 9.143 -13.342 1.00 90.06 87 HIS A O 1
ATOM 680 N N . ARG A 1 88 ? 10.968 7.375 -13.253 1.00 87.25 88 ARG A N 1
ATOM 681 C CA . ARG A 1 88 ? 12.240 8.123 -13.334 1.00 87.25 88 ARG A CA 1
ATOM 682 C C . ARG A 1 88 ? 12.289 9.361 -12.418 1.00 87.25 88 ARG A C 1
ATOM 684 O O . ARG A 1 88 ? 12.693 10.439 -12.849 1.00 87.25 88 ARG A O 1
ATOM 691 N N . GLY A 1 89 ? 11.889 9.196 -11.160 1.00 82.62 89 GLY A N 1
ATOM 692 C CA . GLY A 1 89 ? 11.889 10.226 -10.121 1.00 82.62 89 GLY A CA 1
ATOM 693 C C . GLY A 1 89 ? 10.697 11.184 -10.165 1.00 82.62 89 GLY A C 1
ATOM 694 O O . GLY A 1 89 ? 10.606 12.058 -9.311 1.00 82.62 89 GLY A O 1
ATOM 695 N N . ALA A 1 90 ? 9.786 11.039 -11.130 1.00 83.00 90 ALA A N 1
ATOM 696 C CA . ALA A 1 90 ? 8.564 11.825 -11.201 1.00 83.00 90 ALA A CA 1
ATOM 697 C C . ALA A 1 90 ? 7.380 11.023 -10.651 1.00 83.00 90 ALA A C 1
ATOM 699 O O . ALA A 1 90 ? 7.087 9.927 -11.133 1.00 83.00 90 ALA A O 1
ATOM 700 N N . ALA A 1 91 ? 6.686 11.586 -9.663 1.00 80.75 91 ALA A N 1
ATOM 701 C CA . ALA A 1 91 ? 5.366 11.113 -9.272 1.00 80.75 91 ALA A CA 1
ATOM 702 C C . ALA A 1 91 ? 4.333 11.450 -10.355 1.00 80.75 91 ALA A C 1
ATOM 704 O O . ALA A 1 91 ? 4.503 12.384 -11.147 1.00 80.75 91 ALA A O 1
ATOM 705 N N . THR A 1 92 ? 3.239 10.694 -10.377 1.00 75.25 92 THR A N 1
ATOM 706 C CA . THR A 1 92 ? 2.065 11.011 -11.192 1.00 75.25 92 THR A CA 1
ATOM 707 C C . THR A 1 92 ? 1.474 12.367 -10.780 1.00 75.25 92 THR A C 1
ATOM 709 O O . THR A 1 92 ? 1.610 12.806 -9.639 1.00 75.25 92 THR A O 1
ATOM 712 N N . PHE A 1 93 ? 0.812 13.066 -11.716 1.00 68.31 93 PHE A N 1
ATOM 713 C CA . PHE A 1 93 ? 0.266 14.413 -11.459 1.00 68.31 93 PHE A CA 1
ATOM 714 C C . PHE A 1 93 ? -0.696 14.449 -10.261 1.00 68.31 93 PHE A C 1
ATOM 716 O O . PHE A 1 93 ? -0.725 15.421 -9.510 1.00 68.31 93 PHE A O 1
ATOM 723 N N . VAL A 1 94 ? -1.474 13.378 -10.081 1.00 75.00 94 VAL A N 1
ATOM 724 C CA . VAL A 1 94 ? -2.243 13.130 -8.861 1.00 75.00 94 VAL A CA 1
ATOM 725 C C . VAL A 1 94 ? -1.521 12.034 -8.087 1.00 75.00 94 VAL A C 1
ATOM 727 O O . VAL A 1 94 ? -1.500 10.909 -8.588 1.00 75.00 94 VAL A O 1
ATOM 730 N N . PRO A 1 95 ? -0.985 12.319 -6.886 1.00 81.06 95 PRO A N 1
ATOM 731 C CA . PRO A 1 95 ? -0.297 11.320 -6.086 1.00 81.06 95 PRO A CA 1
ATOM 732 C C . PRO A 1 95 ? -1.161 10.081 -5.878 1.00 81.06 95 PRO A C 1
ATOM 734 O O . PRO A 1 95 ? -2.336 10.170 -5.507 1.00 81.06 95 PRO A O 1
ATOM 737 N N . THR A 1 96 ? -0.563 8.914 -6.076 1.00 84.31 96 THR A N 1
ATOM 738 C CA . THR A 1 96 ? -1.241 7.619 -5.987 1.00 84.31 96 THR A CA 1
ATOM 739 C C . THR A 1 96 ? -1.959 7.438 -4.648 1.00 84.31 96 THR A C 1
ATOM 741 O O . THR A 1 96 ? -3.089 6.955 -4.623 1.00 84.31 96 THR A O 1
ATOM 744 N N . ILE A 1 97 ? -1.380 7.958 -3.563 1.00 90.25 97 ILE A N 1
ATOM 745 C CA . ILE A 1 97 ? -1.912 7.899 -2.193 1.00 90.25 97 ILE A CA 1
ATOM 746 C C . ILE A 1 97 ? -3.266 8.597 -2.051 1.00 90.25 97 ILE A C 1
ATOM 748 O O . ILE A 1 97 ? -4.113 8.135 -1.286 1.00 90.25 97 ILE A O 1
ATOM 752 N N . THR A 1 98 ? -3.493 9.695 -2.770 1.00 91.69 98 THR A N 1
ATOM 753 C CA . THR A 1 98 ? -4.722 10.499 -2.660 1.00 91.69 98 THR A CA 1
ATOM 754 C C . THR A 1 98 ? -5.698 10.236 -3.806 1.00 91.69 98 THR A C 1
ATOM 756 O O . THR A 1 98 ? -6.826 10.735 -3.794 1.00 91.69 98 THR A O 1
ATOM 759 N N . SER A 1 99 ? -5.290 9.443 -4.801 1.00 93.38 99 SER A N 1
ATOM 760 C CA . SER A 1 99 ? -6.082 9.199 -5.998 1.00 93.38 99 SER A CA 1
ATOM 761 C C . SER A 1 99 ? -7.355 8.410 -5.675 1.00 93.38 99 SER A C 1
ATOM 763 O O . SER A 1 99 ? -7.343 7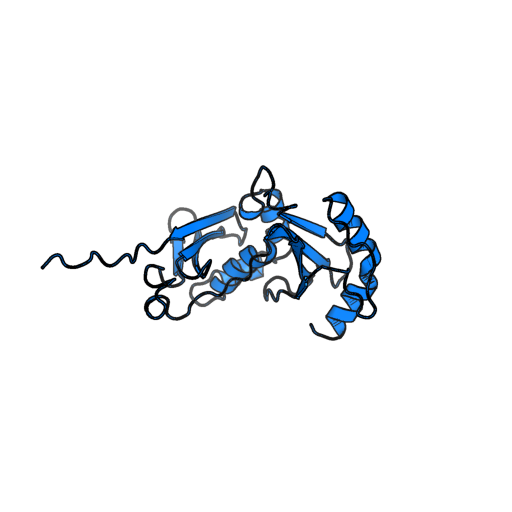.388 -4.984 1.00 93.38 99 SER A O 1
ATOM 765 N N . ARG A 1 100 ? -8.483 8.849 -6.246 1.00 94.19 100 ARG A N 1
ATOM 766 C CA . ARG A 1 100 ? -9.768 8.145 -6.116 1.00 94.19 100 ARG A CA 1
ATOM 767 C C . ARG A 1 100 ? -9.684 6.695 -6.602 1.00 94.19 100 ARG A C 1
ATOM 769 O O . ARG A 1 100 ? -10.298 5.821 -6.000 1.00 94.19 100 ARG A O 1
ATOM 776 N N . GLN A 1 101 ? -8.921 6.445 -7.665 1.00 93.56 101 GLN A N 1
ATOM 777 C CA . GLN A 1 101 ? -8.760 5.111 -8.245 1.00 93.56 101 GLN A CA 1
ATOM 778 C C . GLN A 1 101 ? -8.050 4.162 -7.272 1.00 93.56 101 GLN A C 1
ATOM 780 O O . GLN A 1 101 ? -8.470 3.018 -7.125 1.00 93.56 101 GLN A O 1
ATOM 785 N N . THR A 1 102 ? -7.029 4.644 -6.559 1.00 95.25 102 THR A N 1
ATOM 786 C CA . THR A 1 102 ? -6.313 3.861 -5.541 1.00 95.25 102 THR A CA 1
ATOM 787 C C . THR A 1 102 ? -7.201 3.557 -4.340 1.00 95.25 102 THR A C 1
ATOM 789 O O . THR A 1 102 ? -7.229 2.422 -3.864 1.00 95.25 102 THR A O 1
ATOM 792 N N . LEU A 1 103 ? -7.974 4.544 -3.874 1.00 96.88 103 LEU A N 1
ATOM 793 C CA . LEU A 1 103 ? -8.931 4.356 -2.779 1.00 96.88 103 LEU A CA 1
ATOM 794 C C . LEU A 1 103 ? -10.002 3.317 -3.152 1.00 96.88 103 LEU A C 1
ATOM 796 O O . LEU A 1 103 ? -10.301 2.416 -2.371 1.00 96.88 103 LEU A O 1
ATOM 800 N N . GLU A 1 104 ? -10.569 3.408 -4.358 1.00 96.50 104 GLU A N 1
ATOM 801 C CA . GLU A 1 104 ? -11.544 2.437 -4.873 1.00 96.50 104 GLU A CA 1
ATOM 802 C C . GLU A 1 104 ? -10.930 1.041 -5.038 1.00 96.50 104 GLU A C 1
ATOM 804 O O . GLU A 1 104 ? -11.572 0.048 -4.694 1.00 96.50 104 GLU A O 1
ATOM 809 N N . LEU A 1 105 ? -9.679 0.956 -5.498 1.00 95.75 105 LEU A N 1
ATOM 810 C CA . LEU A 1 105 ? -8.949 -0.302 -5.612 1.00 95.75 105 LEU A CA 1
ATOM 811 C C . LEU A 1 105 ? -8.732 -0.953 -4.244 1.00 95.75 105 LEU A C 1
ATOM 813 O O . LEU A 1 105 ? -9.056 -2.126 -4.086 1.00 95.75 105 LEU A O 1
ATOM 817 N N . PHE A 1 106 ? -8.269 -0.206 -3.240 1.00 97.19 106 PHE A N 1
ATOM 818 C CA . PHE A 1 106 ? -8.130 -0.724 -1.876 1.00 97.19 106 PHE A CA 1
ATOM 819 C C . PHE A 1 106 ? -9.462 -1.263 -1.340 1.00 97.19 106 PHE A C 1
ATOM 821 O O . PHE A 1 106 ? -9.525 -2.378 -0.831 1.00 97.19 106 PHE A O 1
ATOM 828 N N . ASN A 1 107 ? -10.545 -0.505 -1.529 1.00 97.06 107 ASN A N 1
ATOM 829 C CA . ASN A 1 107 ? -11.894 -0.901 -1.117 1.00 97.06 107 ASN A CA 1
ATOM 830 C C . ASN A 1 107 ? -12.452 -2.111 -1.882 1.00 97.06 107 ASN A C 1
ATOM 832 O O . ASN A 1 107 ? -13.434 -2.710 -1.445 1.00 97.06 107 ASN A O 1
ATOM 836 N N . HIS A 1 108 ? -11.873 -2.449 -3.034 1.00 95.38 108 HIS A N 1
ATOM 837 C CA . HIS A 1 108 ? -12.188 -3.671 -3.766 1.00 95.38 108 HIS A CA 1
ATOM 838 C C . HIS A 1 108 ? -11.353 -4.864 -3.282 1.00 95.38 108 HIS A C 1
ATOM 840 O O . HIS A 1 108 ? -11.850 -5.986 -3.283 1.00 95.38 108 HIS A O 1
ATOM 846 N N . LEU A 1 109 ? -10.103 -4.622 -2.874 1.00 95.50 109 LEU A N 1
ATOM 847 C CA . LEU A 1 109 ? -9.169 -5.650 -2.407 1.00 95.50 109 LEU A CA 1
ATOM 848 C C . LEU A 1 109 ? -9.421 -6.090 -0.961 1.00 95.50 109 LEU A C 1
ATOM 850 O O . LEU A 1 109 ? -9.117 -7.228 -0.621 1.00 95.50 109 LEU A O 1
ATOM 854 N N . VAL A 1 110 ? -9.961 -5.204 -0.122 1.00 96.00 110 VAL A N 1
ATOM 855 C CA . VAL A 1 110 ? -10.254 -5.486 1.288 1.00 96.00 110 VAL A CA 1
ATOM 856 C C . VAL A 1 110 ? -11.760 -5.583 1.492 1.00 96.00 110 VAL A C 1
ATOM 858 O O . VAL A 1 110 ? -12.509 -4.657 1.171 1.00 96.00 110 VAL A O 1
ATOM 861 N N . ALA A 1 111 ? -12.228 -6.686 2.076 1.00 95.00 111 ALA A N 1
ATOM 862 C CA . ALA A 1 111 ? -13.641 -6.844 2.386 1.00 95.00 111 ALA A CA 1
ATOM 863 C C . ALA A 1 111 ? -14.097 -5.797 3.420 1.00 95.00 111 ALA A C 1
ATOM 865 O O . ALA A 1 111 ? -13.487 -5.637 4.477 1.00 95.00 111 ALA A O 1
ATOM 866 N N . LYS A 1 112 ? -15.230 -5.127 3.166 1.00 96.12 112 LYS A N 1
ATOM 867 C CA . LYS A 1 112 ? -15.777 -4.089 4.068 1.00 96.12 112 LYS A CA 1
ATOM 868 C C . LYS A 1 112 ? -15.951 -4.573 5.508 1.00 96.12 112 LYS A C 1
ATOM 870 O O . LYS A 1 112 ? -15.673 -3.842 6.453 1.00 96.12 112 LYS A O 1
ATOM 875 N N . GLU A 1 113 ? -16.406 -5.815 5.675 1.00 95.62 113 GLU A N 1
ATOM 876 C CA . GLU A 1 113 ? -16.564 -6.442 6.990 1.00 95.62 113 GLU A CA 1
ATOM 877 C C . GLU A 1 113 ? -15.227 -6.570 7.721 1.00 95.62 113 GLU A C 1
ATOM 879 O O . GLU A 1 113 ? -15.125 -6.264 8.909 1.00 95.62 113 GLU A O 1
ATOM 884 N N . GLU A 1 114 ? -14.198 -7.009 7.002 1.00 95.75 114 GLU A N 1
ATOM 885 C CA . GLU A 1 114 ? -12.855 -7.193 7.530 1.00 95.75 114 GLU A CA 1
ATOM 886 C C . GLU A 1 114 ? -12.252 -5.852 7.939 1.00 95.75 114 GLU A C 1
ATOM 888 O O . GLU A 1 114 ? -11.804 -5.708 9.078 1.00 95.75 114 GLU A O 1
ATOM 893 N N . LEU A 1 115 ? -12.356 -4.835 7.076 1.00 96.56 115 LEU A N 1
ATOM 894 C CA . LEU A 1 115 ? -11.885 -3.493 7.394 1.00 96.56 115 LEU A CA 1
ATOM 895 C C . LEU A 1 115 ? -12.636 -2.915 8.599 1.00 96.56 115 LEU A C 1
ATOM 897 O O . LEU A 1 115 ? -12.018 -2.432 9.544 1.00 96.56 115 LEU A O 1
ATOM 901 N N . ARG A 1 116 ? -13.966 -3.039 8.649 1.00 95.69 116 ARG A N 1
ATOM 902 C CA . ARG A 1 116 ? -14.766 -2.580 9.796 1.00 95.69 116 ARG A CA 1
ATOM 903 C C . ARG A 1 116 ? -14.371 -3.276 11.102 1.00 95.69 116 ARG A C 1
ATOM 905 O O . ARG A 1 116 ? -14.356 -2.639 12.157 1.00 95.69 116 ARG A O 1
ATOM 912 N N . ASN A 1 117 ? -14.051 -4.569 11.052 1.00 95.81 117 ASN A N 1
ATOM 913 C CA . ASN A 1 117 ? -13.576 -5.319 12.213 1.00 95.81 117 ASN A CA 1
ATOM 914 C C . ASN A 1 117 ? -12.164 -4.900 12.633 1.00 95.81 117 ASN A C 1
ATOM 916 O O . ASN A 1 117 ? -11.937 -4.696 13.828 1.00 95.81 117 ASN A O 1
ATOM 920 N N . ALA A 1 118 ? -11.257 -4.696 11.674 1.00 96.62 118 ALA A N 1
ATOM 921 C CA . ALA A 1 118 ? -9.919 -4.169 11.924 1.00 96.62 118 ALA A CA 1
ATOM 922 C C . ALA A 1 118 ? -9.983 -2.805 12.622 1.00 96.62 118 ALA A C 1
ATOM 924 O O . ALA A 1 118 ? -9.240 -2.554 13.564 1.00 96.62 118 ALA A O 1
ATOM 925 N N . MET A 1 119 ? -10.940 -1.963 12.235 1.00 96.69 119 MET A N 1
ATOM 926 C CA . MET A 1 119 ? -11.099 -0.614 12.765 1.00 96.69 119 MET A CA 1
ATOM 927 C C . MET A 1 119 ? -11.650 -0.522 14.200 1.00 96.69 119 MET A C 1
ATOM 929 O O . MET A 1 119 ? -11.773 0.584 14.729 1.00 96.69 119 MET A O 1
ATOM 933 N N . LYS A 1 120 ? -11.992 -1.633 14.865 1.00 94.25 120 LYS A N 1
ATOM 934 C CA . LYS A 1 120 ? -12.397 -1.636 16.287 1.00 94.25 120 LYS A CA 1
ATOM 935 C C . LYS A 1 120 ? -11.218 -1.236 17.200 1.00 94.25 120 LYS A C 1
ATOM 937 O O . LYS A 1 120 ? -10.075 -1.467 16.823 1.00 94.25 120 LYS A O 1
ATOM 942 N N . PRO A 1 121 ? -11.454 -0.716 18.426 1.00 90.06 121 PRO A N 1
ATOM 943 C CA . PRO A 1 121 ? -10.369 -0.303 19.333 1.00 90.06 121 PRO A CA 1
ATOM 944 C C . PRO A 1 121 ? -9.314 -1.386 19.613 1.00 90.06 121 PRO A C 1
ATOM 946 O O . PRO A 1 121 ? -8.131 -1.081 19.718 1.00 90.06 121 PRO A O 1
ATOM 949 N N . TYR A 1 122 ? -9.742 -2.650 19.682 1.00 90.81 122 TYR A N 1
ATOM 950 C CA . TYR A 1 122 ? -8.873 -3.823 19.861 1.00 90.81 122 TYR A CA 1
ATOM 951 C C . TYR A 1 122 ? -8.642 -4.611 18.560 1.00 90.81 122 TYR A C 1
ATOM 953 O O . TYR A 1 122 ? -8.174 -5.745 18.59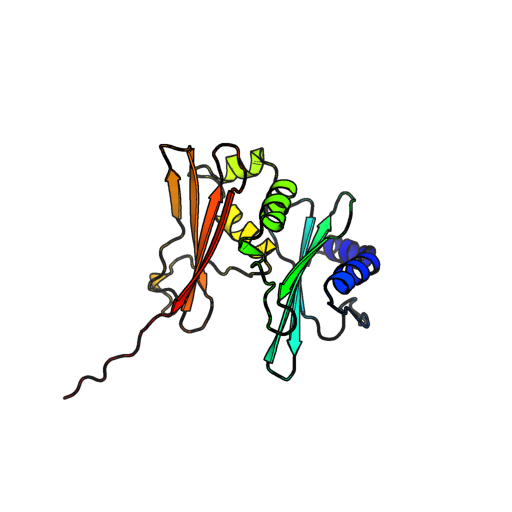7 1.00 90.81 122 TYR A O 1
ATOM 961 N N . GLY A 1 123 ? -9.043 -4.050 17.420 1.00 94.44 123 GLY A N 1
ATOM 962 C CA . GLY A 1 123 ? -8.823 -4.635 16.104 1.00 94.44 123 GLY A CA 1
ATOM 963 C C . GLY A 1 123 ? -7.435 -4.307 15.550 1.00 94.44 123 GLY A C 1
ATOM 964 O O . GLY A 1 123 ? -6.634 -3.606 16.166 1.00 94.44 123 GLY A O 1
ATOM 965 N N . SER A 1 124 ? -7.158 -4.803 14.349 1.00 96.00 124 SER A N 1
ATOM 966 C CA . SER A 1 124 ? -5.903 -4.606 13.620 1.00 96.00 124 SER A CA 1
ATOM 967 C C . SER A 1 124 ? -5.873 -3.302 12.805 1.00 96.00 124 SER A C 1
ATOM 969 O O . SER A 1 124 ? -5.409 -3.290 11.666 1.00 96.00 124 SER A O 1
ATOM 971 N N . TRP A 1 125 ? -6.363 -2.191 13.361 1.00 96.94 125 TRP A N 1
ATOM 972 C CA . TRP A 1 125 ? -6.505 -0.912 12.647 1.00 96.94 125 TRP A CA 1
ATOM 973 C C . TRP A 1 125 ? -5.172 -0.379 12.110 1.00 96.94 125 TRP A C 1
ATOM 975 O O . TRP A 1 125 ? -5.128 0.181 11.020 1.00 96.94 125 TRP A O 1
ATOM 985 N N . LEU A 1 126 ? -4.061 -0.603 12.821 1.00 96.31 126 LEU A N 1
ATOM 986 C CA . LEU A 1 126 ? -2.743 -0.195 12.332 1.00 96.31 126 LEU A CA 1
ATOM 987 C C . LEU A 1 126 ? -2.360 -0.978 11.074 1.00 96.31 126 LEU A C 1
ATOM 989 O O . LEU A 1 126 ? -1.843 -0.396 10.126 1.00 96.31 126 LEU A O 1
ATOM 993 N N . ALA A 1 127 ? -2.674 -2.276 11.035 1.00 95.81 127 ALA A N 1
ATOM 994 C CA . ALA A 1 127 ? -2.438 -3.091 9.851 1.00 95.81 127 ALA A CA 1
ATOM 995 C C . ALA A 1 127 ? -3.246 -2.580 8.651 1.00 95.81 127 ALA A C 1
ATOM 997 O O . ALA A 1 127 ? -2.741 -2.631 7.540 1.00 95.81 127 ALA A O 1
ATOM 998 N N . ALA A 1 128 ? -4.446 -2.022 8.857 1.00 96.81 128 ALA A N 1
ATOM 999 C CA . ALA A 1 128 ? -5.210 -1.379 7.784 1.00 96.81 128 ALA A CA 1
ATOM 1000 C C . ALA A 1 128 ? -4.504 -0.154 7.199 1.00 96.81 128 ALA A C 1
ATOM 1002 O O . ALA A 1 128 ? -4.404 -0.037 5.978 1.00 96.81 128 ALA A O 1
ATOM 1003 N N . GLY A 1 129 ? -3.969 0.718 8.056 1.00 96.56 129 GLY A N 1
ATOM 1004 C CA . GLY A 1 129 ? -3.193 1.877 7.616 1.00 96.56 129 GLY A CA 1
ATOM 1005 C C . GLY A 1 129 ? -1.922 1.471 6.867 1.00 96.56 129 GLY A C 1
ATOM 1006 O O . GLY A 1 129 ? -1.675 1.957 5.766 1.00 96.56 129 GLY A O 1
ATOM 1007 N N . VAL A 1 130 ? -1.164 0.523 7.426 1.00 96.00 130 VAL A N 1
ATOM 1008 C CA . VAL A 1 130 ? 0.069 0.002 6.816 1.00 96.00 130 VAL A CA 1
ATOM 1009 C C . VAL A 1 130 ? -0.225 -0.698 5.490 1.00 96.00 130 VAL A C 1
ATOM 1011 O O . VAL A 1 130 ? 0.436 -0.409 4.507 1.00 96.00 130 VAL A O 1
ATOM 1014 N N . CYS A 1 131 ? -1.265 -1.528 5.409 1.00 96.69 131 CYS A N 1
ATOM 1015 C CA . CYS A 1 131 ? -1.700 -2.161 4.162 1.00 96.69 131 CYS A CA 1
ATOM 1016 C C . CYS A 1 131 ? -2.008 -1.155 3.047 1.00 96.69 131 CYS A C 1
ATOM 1018 O O . CYS A 1 131 ? -1.745 -1.436 1.879 1.00 96.69 131 CYS A O 1
ATOM 1020 N N . TYR A 1 132 ? -2.589 0.002 3.382 1.00 97.06 132 TYR A N 1
ATOM 1021 C CA . TYR A 1 132 ? -2.830 1.040 2.385 1.00 97.06 132 TYR A CA 1
ATOM 1022 C C . TYR A 1 132 ? -1.524 1.687 1.911 1.00 97.06 132 TYR A C 1
ATOM 1024 O O . TYR A 1 132 ? -1.348 1.897 0.713 1.00 97.06 132 TYR A O 1
ATOM 1032 N N . ALA A 1 133 ? -0.592 1.972 2.822 1.00 95.38 133 ALA A N 1
ATOM 1033 C CA . ALA A 1 133 ? 0.727 2.491 2.461 1.00 95.38 133 ALA A CA 1
ATOM 1034 C C . ALA A 1 133 ? 1.521 1.483 1.604 1.00 95.38 133 ALA A C 1
ATOM 1036 O O . ALA A 1 133 ? 2.058 1.844 0.560 1.00 95.38 133 ALA A O 1
ATOM 1037 N N . GLU A 1 134 ? 1.488 0.202 1.968 1.00 95.06 134 GLU A N 1
ATOM 1038 C CA . GLU A 1 134 ? 2.073 -0.912 1.213 1.00 95.06 134 GLU A CA 1
ATOM 1039 C C . GLU A 1 134 ? 1.464 -1.051 -0.190 1.00 95.06 134 GLU A C 1
ATOM 1041 O O . GLU A 1 134 ? 2.182 -1.249 -1.166 1.00 95.06 134 GLU A O 1
ATOM 1046 N N . LEU A 1 135 ? 0.148 -0.875 -0.357 1.00 96.00 135 LEU A N 1
ATOM 1047 C CA . LEU A 1 135 ? -0.461 -0.834 -1.693 1.00 96.00 135 LEU A CA 1
ATOM 1048 C C . LEU A 1 135 ? 0.173 0.264 -2.564 1.00 96.00 135 LEU A C 1
ATOM 1050 O O . LEU A 1 135 ? 0.410 0.049 -3.751 1.00 96.00 135 LEU A O 1
ATOM 1054 N N . ASN A 1 136 ? 0.507 1.402 -1.955 1.00 94.06 136 ASN A N 1
ATOM 1055 C CA . ASN A 1 136 ? 1.174 2.541 -2.585 1.00 94.06 136 ASN A CA 1
ATOM 1056 C C . ASN A 1 136 ? 2.706 2.385 -2.686 1.00 94.06 136 ASN A C 1
ATOM 1058 O O . ASN A 1 136 ? 3.392 3.367 -2.944 1.00 94.06 136 ASN A O 1
ATOM 1062 N N . GLY A 1 137 ? 3.238 1.167 -2.515 1.00 90.50 137 GLY A N 1
ATOM 1063 C CA . GLY A 1 137 ? 4.657 0.822 -2.701 1.00 90.50 137 GLY A CA 1
ATOM 1064 C C . GLY A 1 137 ? 5.597 1.385 -1.647 1.00 90.50 137 GLY A C 1
ATOM 1065 O O . GLY A 1 137 ? 6.808 1.438 -1.859 1.00 90.50 137 GLY A O 1
ATOM 1066 N N . MET A 1 138 ? 5.034 1.807 -0.522 1.00 89.75 138 MET A N 1
ATOM 1067 C CA . MET A 1 138 ? 5.792 2.173 0.662 1.00 89.75 138 MET A CA 1
ATOM 1068 C C . MET A 1 138 ? 6.121 0.907 1.449 1.00 89.75 138 MET A C 1
ATOM 1070 O O . MET A 1 138 ? 5.381 -0.070 1.379 1.00 89.75 138 MET A O 1
ATOM 1074 N N . GLU A 1 139 ? 7.189 0.942 2.242 1.00 87.69 139 GLU A N 1
ATOM 1075 C CA . GLU A 1 139 ? 7.604 -0.167 3.114 1.00 87.69 139 GLU A CA 1
ATOM 1076 C C . GLU A 1 139 ? 7.606 0.299 4.581 1.00 87.69 139 GLU A C 1
ATOM 1078 O O . GLU A 1 139 ? 8.682 0.488 5.164 1.00 87.69 139 GLU A O 1
ATOM 1083 N N . PRO A 1 140 ? 6.433 0.550 5.201 1.00 88.06 140 PRO A N 1
ATOM 1084 C CA . PRO A 1 140 ? 6.382 1.256 6.468 1.00 88.06 140 PRO A CA 1
ATOM 1085 C C . PRO A 1 140 ? 7.046 0.478 7.604 1.00 88.06 140 PRO A C 1
ATOM 1087 O O . PRO A 1 140 ? 6.635 -0.621 7.984 1.00 88.06 140 PRO A O 1
ATOM 1090 N N . ARG A 1 141 ? 8.029 1.104 8.242 1.00 87.69 141 ARG A N 1
ATOM 1091 C CA . ARG A 1 141 ? 8.717 0.632 9.445 1.00 87.69 141 ARG A CA 1
ATOM 1092 C C . ARG A 1 141 ? 8.223 1.421 10.643 1.00 87.69 141 ARG A C 1
ATOM 1094 O O . ARG A 1 141 ? 8.947 2.216 11.238 1.00 87.69 141 ARG A O 1
ATOM 1101 N N . VAL A 1 142 ? 6.968 1.171 11.007 1.00 89.44 142 VAL A N 1
ATOM 1102 C CA . VAL A 1 142 ? 6.306 1.880 12.106 1.00 89.44 142 VAL A CA 1
ATOM 1103 C C . VAL A 1 142 ? 7.053 1.630 13.426 1.00 89.44 142 VAL A C 1
ATOM 1105 O O . VAL A 1 142 ? 7.098 0.486 13.902 1.00 89.44 142 VAL A O 1
ATOM 1108 N N . PRO A 1 143 ? 7.641 2.666 14.054 1.00 85.06 143 PRO A N 1
ATOM 1109 C CA . PRO A 1 143 ? 8.407 2.495 15.274 1.00 85.06 143 PRO A CA 1
ATOM 1110 C C . PRO A 1 143 ? 7.470 2.146 16.432 1.00 85.06 143 PRO A C 1
ATOM 1112 O O . PRO A 1 143 ? 6.457 2.799 16.674 1.00 85.06 143 PRO A O 1
ATOM 1115 N N . ARG A 1 144 ? 7.833 1.119 17.208 1.00 81.88 144 ARG A N 1
ATOM 1116 C CA . ARG A 1 144 ? 7.092 0.754 18.432 1.00 81.88 144 ARG A CA 1
ATOM 1117 C C . ARG A 1 144 ? 7.288 1.763 19.565 1.00 81.88 144 ARG A C 1
ATOM 1119 O O . ARG A 1 144 ? 6.458 1.834 20.465 1.00 81.88 144 ARG A O 1
ATOM 1126 N N . ARG A 1 145 ? 8.426 2.457 19.542 1.00 83.44 145 ARG A N 1
ATOM 1127 C CA . ARG A 1 145 ? 8.888 3.433 20.534 1.00 83.44 145 ARG A CA 1
ATOM 1128 C C . ARG A 1 145 ? 9.567 4.593 19.803 1.00 83.44 145 ARG A C 1
ATOM 1130 O O . ARG A 1 145 ? 10.802 4.614 19.738 1.00 83.44 145 ARG A O 1
ATOM 1137 N N . PRO A 1 146 ? 8.787 5.482 19.159 1.00 84.94 146 PRO A N 1
ATOM 1138 C CA . PRO A 1 146 ? 9.329 6.577 18.356 1.00 84.94 146 PRO A CA 1
ATOM 1139 C C . PRO A 1 146 ? 10.332 7.444 19.130 1.00 84.94 146 PRO A C 1
ATOM 1141 O O . PRO A 1 146 ? 11.327 7.882 18.562 1.00 84.94 146 PRO A O 1
ATOM 1144 N N . GLU A 1 147 ? 10.141 7.597 20.442 1.00 84.94 147 GLU A N 1
ATOM 1145 C CA . GLU A 1 147 ? 10.987 8.373 21.352 1.00 84.94 147 GLU A CA 1
ATOM 1146 C C . GLU A 1 147 ? 12.424 7.848 21.503 1.00 84.94 147 GLU A C 1
ATOM 1148 O O . GLU A 1 147 ? 13.296 8.564 21.993 1.00 84.94 147 GLU A O 1
ATOM 1153 N N . THR A 1 148 ? 12.684 6.597 21.111 1.00 86.12 148 THR A N 1
ATOM 1154 C CA . THR A 1 148 ? 14.009 5.963 21.248 1.00 86.12 148 THR A CA 1
ATOM 1155 C C . THR A 1 148 ? 14.912 6.151 20.033 1.00 86.12 148 THR A C 1
ATOM 1157 O O . THR A 1 148 ? 16.103 5.852 20.107 1.00 86.12 148 THR A O 1
ATOM 1160 N N . ASP A 1 149 ? 14.368 6.662 18.932 1.00 84.50 149 ASP A N 1
ATOM 1161 C CA . ASP A 1 149 ? 15.079 6.867 17.677 1.00 84.50 149 ASP A CA 1
ATOM 1162 C C . ASP A 1 149 ? 15.098 8.366 17.342 1.00 84.50 149 ASP A C 1
ATOM 1164 O O . ASP A 1 149 ? 14.034 8.960 17.166 1.00 84.50 149 ASP A O 1
ATOM 1168 N N . PRO A 1 150 ? 16.280 9.003 17.233 1.00 84.94 150 PRO A N 1
ATOM 1169 C CA . PRO A 1 150 ? 16.386 10.424 16.912 1.00 84.94 150 PRO A CA 1
ATOM 1170 C C . PRO A 1 150 ? 15.615 10.845 15.655 1.00 84.94 150 PRO A C 1
ATOM 1172 O O . PRO A 1 150 ? 15.075 11.949 15.633 1.00 84.94 150 PRO A O 1
ATOM 1175 N N . ALA A 1 151 ? 15.525 9.969 14.646 1.00 85.50 151 ALA A N 1
ATOM 1176 C CA . ALA A 1 151 ? 14.816 10.250 13.397 1.00 85.50 151 ALA A CA 1
ATOM 1177 C C . ALA A 1 151 ? 13.294 10.325 13.584 1.00 85.50 151 ALA A C 1
ATOM 1179 O O . ALA A 1 151 ? 12.612 10.968 12.793 1.00 85.50 151 ALA A O 1
ATOM 1180 N N . THR A 1 152 ? 12.762 9.685 14.629 1.00 87.69 152 THR A N 1
ATOM 1181 C CA . THR A 1 152 ? 11.324 9.602 14.909 1.00 87.69 152 THR A CA 1
ATOM 1182 C C . THR A 1 152 ? 10.954 10.154 16.283 1.00 87.69 152 THR A C 1
ATOM 1184 O O . THR A 1 152 ? 9.818 9.998 16.707 1.00 87.69 152 THR A O 1
ATOM 1187 N N . ALA A 1 153 ? 11.866 10.814 17.000 1.00 86.31 153 ALA A N 1
ATOM 1188 C CA . ALA A 1 153 ? 11.637 11.231 18.388 1.00 86.31 153 ALA A CA 1
ATOM 1189 C C . ALA A 1 153 ? 10.472 12.226 18.552 1.00 86.31 153 ALA A C 1
ATOM 1191 O O . ALA A 1 153 ? 9.887 12.317 19.628 1.00 86.31 153 ALA A O 1
ATOM 1192 N N . GLY A 1 154 ? 10.143 12.971 17.490 1.00 86.25 154 GLY A N 1
ATOM 1193 C CA . GLY A 1 154 ? 8.975 13.855 17.435 1.00 86.25 154 GLY A CA 1
ATOM 1194 C C . GLY A 1 154 ? 7.688 13.181 16.948 1.00 86.25 154 GLY A C 1
ATOM 1195 O O . GLY A 1 154 ? 6.631 13.802 17.006 1.00 86.25 154 GLY A O 1
ATOM 1196 N N . ALA A 1 155 ? 7.762 11.937 16.471 1.00 89.50 155 ALA A N 1
ATOM 1197 C CA . ALA A 1 155 ? 6.617 11.220 15.937 1.00 89.50 155 ALA A CA 1
ATOM 1198 C C . ALA A 1 155 ? 5.652 10.804 17.052 1.00 89.50 155 ALA A C 1
ATOM 1200 O O . ALA A 1 155 ? 6.051 10.327 18.118 1.00 89.50 155 ALA A O 1
ATOM 1201 N N . MET A 1 156 ? 4.355 10.933 16.781 1.00 85.56 156 MET A N 1
ATOM 1202 C CA . MET A 1 156 ? 3.329 10.415 17.677 1.00 85.56 156 MET A CA 1
ATOM 1203 C C . MET A 1 156 ? 3.278 8.882 17.608 1.00 85.56 156 MET A C 1
ATOM 1205 O O . MET A 1 156 ? 3.426 8.307 16.526 1.00 85.56 156 MET A O 1
ATOM 1209 N N . PRO A 1 157 ? 2.996 8.194 18.730 1.00 89.31 157 PRO A N 1
ATOM 1210 C CA . PRO A 1 157 ? 2.656 6.781 18.686 1.00 89.31 157 PRO A CA 1
ATOM 1211 C C . PRO A 1 157 ? 1.466 6.533 17.746 1.00 89.31 157 PRO A C 1
ATOM 1213 O O . PRO A 1 157 ? 0.550 7.368 17.690 1.00 89.31 157 PRO A O 1
ATOM 1216 N N . PRO A 1 158 ? 1.426 5.381 17.051 1.00 94.06 158 PRO A N 1
ATOM 1217 C CA . PRO A 1 158 ? 0.283 5.017 16.233 1.00 94.06 158 PRO A CA 1
ATOM 1218 C C . PRO A 1 158 ? -1.019 5.138 17.022 1.00 94.06 158 PRO A C 1
ATOM 1220 O O . PRO A 1 158 ? -1.126 4.639 18.144 1.00 94.06 158 PRO A O 1
ATOM 1223 N N . SER A 1 159 ? -2.004 5.805 16.436 1.00 94.94 159 SER A N 1
ATOM 1224 C CA . SER A 1 159 ? -3.234 6.197 17.111 1.00 94.94 159 SER A CA 1
ATOM 1225 C C . SER A 1 159 ? -4.450 5.947 16.230 1.00 94.94 159 SER A C 1
ATOM 1227 O O . SER A 1 159 ? -4.431 6.197 15.025 1.00 94.94 159 SER A O 1
ATOM 1229 N N . LEU A 1 160 ? -5.536 5.508 16.864 1.00 96.56 160 LEU A N 1
ATOM 1230 C CA . LEU A 1 160 ? -6.862 5.429 16.267 1.00 96.56 160 LEU A CA 1
ATOM 1231 C C . LEU A 1 160 ? -7.753 6.497 16.902 1.00 96.56 160 LEU A C 1
ATOM 1233 O O . LEU A 1 160 ? -8.091 6.403 18.082 1.00 96.56 160 LEU A O 1
ATOM 1237 N N . LEU A 1 161 ? -8.152 7.495 16.119 1.00 95.38 161 LEU A N 1
ATOM 1238 C CA . LEU A 1 161 ? -9.118 8.508 16.531 1.00 95.38 161 LEU A CA 1
ATOM 1239 C C . LEU A 1 161 ? -10.513 8.108 16.051 1.00 95.38 161 LEU A C 1
ATOM 1241 O O . LEU A 1 161 ? -10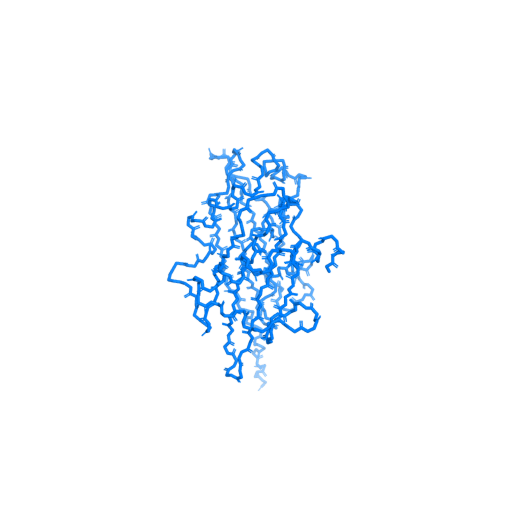.699 7.733 14.892 1.00 95.38 161 LEU A O 1
ATOM 1245 N N . LEU A 1 162 ? -11.488 8.190 16.953 1.00 93.19 162 LEU A N 1
ATOM 1246 C CA . LEU A 1 162 ? -12.891 7.897 16.679 1.00 93.19 162 LEU A CA 1
ATOM 1247 C C . LEU A 1 162 ? -13.647 9.223 16.568 1.00 93.19 162 LEU A C 1
ATOM 1249 O O . LEU A 1 162 ? -13.697 9.976 17.539 1.00 93.19 162 LEU A O 1
ATOM 1253 N N . ASP A 1 163 ? -14.213 9.509 15.400 1.00 88.31 163 ASP A N 1
ATOM 1254 C CA . ASP A 1 163 ? -15.088 10.659 15.196 1.00 88.31 163 ASP A CA 1
ATOM 1255 C C . ASP A 1 163 ? -16.512 10.291 15.640 1.00 88.31 163 ASP A C 1
ATOM 1257 O O . ASP A 1 163 ? -17.151 9.397 15.080 1.00 88.31 163 ASP A O 1
ATOM 1261 N N . GLY A 1 164 ? -16.992 10.958 16.691 1.00 74.06 164 GLY A N 1
ATOM 1262 C CA . GLY A 1 164 ? -18.312 10.709 17.266 1.00 74.06 164 GLY A CA 1
ATOM 1263 C C . GLY A 1 164 ? -19.475 11.268 16.445 1.00 74.06 164 GLY A C 1
ATOM 1264 O O . GLY A 1 164 ? -20.597 10.802 16.629 1.00 74.06 164 GLY A O 1
ATOM 1265 N N . GLU A 1 165 ? -19.236 12.235 15.554 1.00 79.38 165 GLU A N 1
ATOM 1266 C CA . GLU A 1 165 ? -20.301 12.903 14.794 1.00 79.38 165 GLU A CA 1
ATOM 1267 C C . GLU A 1 165 ? -20.614 12.162 13.493 1.0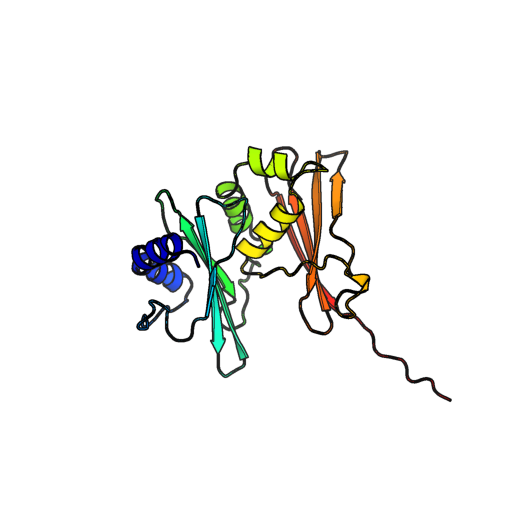0 79.38 165 GLU A C 1
ATOM 1269 O O . GLU A 1 165 ? -21.777 11.890 13.197 1.00 79.38 165 GLU A O 1
ATOM 1274 N N . ASN A 1 166 ? -19.576 11.782 12.743 1.00 82.38 166 ASN A N 1
ATOM 1275 C CA . ASN A 1 166 ? -19.734 11.140 11.432 1.00 82.38 166 ASN A CA 1
ATOM 1276 C C . ASN A 1 166 ? -19.489 9.622 11.461 1.00 82.38 166 ASN A C 1
ATOM 1278 O O . ASN A 1 166 ? -19.762 8.929 10.482 1.00 82.38 166 ASN A O 1
ATOM 1282 N N . GLY A 1 167 ? -18.987 9.086 12.579 1.00 87.38 167 GLY A N 1
ATOM 1283 C CA . GLY A 1 167 ? -18.629 7.670 12.714 1.00 87.38 167 GLY A CA 1
ATOM 1284 C C . GLY A 1 167 ? -17.334 7.280 11.992 1.00 87.38 167 GLY A C 1
ATOM 1285 O O . GLY A 1 167 ? -16.992 6.093 11.958 1.00 87.38 167 GLY A O 1
ATOM 1286 N N . ASP A 1 168 ? -16.623 8.263 11.438 1.00 94.81 168 ASP A N 1
ATOM 1287 C CA . ASP A 1 168 ? -15.325 8.091 10.803 1.00 94.81 168 ASP A CA 1
ATOM 1288 C C . ASP A 1 168 ? -14.271 7.647 11.816 1.00 94.81 168 ASP A C 1
ATOM 1290 O O . ASP A 1 168 ? -14.281 7.982 13.004 1.00 94.81 168 ASP A O 1
ATOM 1294 N N . ARG A 1 169 ? -13.312 6.875 11.325 1.00 96.50 169 ARG A N 1
ATOM 1295 C CA . ARG A 1 169 ? -12.196 6.373 12.109 1.00 96.50 169 ARG A CA 1
ATOM 1296 C C . ARG A 1 169 ? -10.909 6.744 11.406 1.00 96.50 169 ARG A C 1
ATOM 1298 O O . ARG A 1 169 ? -10.678 6.356 10.261 1.00 96.50 169 ARG A O 1
ATOM 1305 N N . ARG A 1 170 ? -10.071 7.504 12.101 1.00 97.06 170 ARG A N 1
ATOM 1306 C CA . ARG A 1 170 ? -8.816 8.026 11.568 1.00 97.06 170 ARG A CA 1
ATOM 1307 C C . ARG A 1 170 ? -7.645 7.287 12.189 1.00 97.06 170 ARG A C 1
ATOM 1309 O O . ARG A 1 170 ? -7.441 7.351 13.398 1.00 97.06 170 ARG A O 1
ATOM 1316 N N . ILE A 1 171 ? -6.875 6.617 11.349 1.00 97.38 171 ILE A N 1
ATOM 1317 C CA . ILE A 1 171 ? -5.599 6.014 11.713 1.00 97.38 171 ILE A CA 1
ATOM 1318 C C . ILE A 1 171 ? -4.518 7.061 11.478 1.00 97.38 171 ILE A C 1
ATOM 1320 O O . ILE A 1 171 ? -4.450 7.639 10.393 1.00 97.38 171 ILE A O 1
ATOM 1324 N N . ILE A 1 172 ? -3.679 7.283 12.483 1.00 96.06 172 ILE A N 1
ATOM 1325 C CA . ILE A 1 172 ? -2.476 8.103 12.377 1.00 96.06 172 ILE A CA 1
ATOM 1326 C C . ILE A 1 172 ? -1.295 7.232 12.774 1.00 96.06 172 ILE A C 1
ATOM 1328 O O . ILE A 1 172 ? -1.314 6.623 13.842 1.00 96.06 172 ILE A O 1
ATOM 1332 N N . PHE A 1 173 ? -0.277 7.152 11.929 1.00 95.50 173 PHE A N 1
ATOM 1333 C CA . PHE A 1 173 ? 0.977 6.489 12.270 1.00 95.50 173 PHE A CA 1
ATOM 1334 C C . PHE A 1 173 ? 2.140 7.186 11.584 1.00 95.50 173 PHE A C 1
ATOM 1336 O O . PHE A 1 173 ? 1.954 7.890 10.596 1.00 95.50 173 PHE A O 1
ATOM 1343 N N . SER A 1 174 ? 3.338 6.980 12.112 1.00 94.06 174 SER A N 1
ATOM 1344 C CA . SER A 1 174 ? 4.557 7.485 11.499 1.00 94.06 174 SER A CA 1
ATOM 1345 C C . SER A 1 174 ? 5.409 6.343 10.980 1.00 94.06 174 SER A C 1
ATOM 1347 O O . SER A 1 174 ? 5.429 5.256 11.558 1.00 94.06 174 SER A O 1
ATOM 1349 N N . ASP A 1 175 ? 6.116 6.616 9.898 1.00 90.50 175 ASP A N 1
ATOM 1350 C CA . ASP A 1 175 ? 7.109 5.742 9.295 1.00 90.50 175 ASP A CA 1
ATOM 1351 C C . ASP A 1 175 ? 8.446 6.479 9.209 1.00 90.50 175 ASP A C 1
ATOM 1353 O O . ASP A 1 175 ? 8.476 7.688 8.987 1.00 90.50 175 ASP A O 1
ATOM 1357 N N . ARG A 1 176 ? 9.560 5.776 9.400 1.00 87.00 176 ARG A N 1
ATOM 1358 C CA . ARG A 1 176 ? 10.882 6.378 9.255 1.00 87.00 176 ARG A CA 1
ATOM 1359 C C . ARG A 1 176 ? 11.183 6.579 7.767 1.00 87.00 176 ARG A C 1
ATOM 1361 O O . ARG A 1 176 ? 11.414 5.611 7.055 1.00 87.00 176 ARG A O 1
ATOM 1368 N N . ALA A 1 177 ? 11.277 7.834 7.340 1.00 83.75 177 ALA A N 1
ATOM 1369 C CA . ALA A 1 177 ? 11.513 8.199 5.944 1.00 83.75 177 ALA A CA 1
ATOM 1370 C C . ALA A 1 177 ? 13.007 8.328 5.614 1.00 83.75 177 ALA A C 1
ATOM 1372 O O . ALA A 1 177 ? 13.448 7.999 4.518 1.00 83.75 177 ALA A O 1
ATOM 1373 N N . SER A 1 178 ? 13.814 8.811 6.564 1.00 82.38 178 SER A N 1
ATOM 1374 C CA . SER A 1 178 ? 15.251 9.017 6.353 1.00 82.38 178 SER A CA 1
ATOM 1375 C C . SER A 1 178 ? 16.053 8.897 7.651 1.00 82.38 178 SER A C 1
ATOM 1377 O O . SER A 1 178 ? 15.554 8.471 8.695 1.00 82.38 178 SER A O 1
ATOM 1379 N N . GLU A 1 179 ? 17.337 9.258 7.603 1.00 81.00 179 GLU A N 1
ATOM 1380 C CA . GLU A 1 179 ? 18.161 9.392 8.806 1.00 81.00 179 GLU A CA 1
ATOM 1381 C C . GLU A 1 179 ? 17.673 10.509 9.744 1.00 81.00 179 GLU A C 1
ATOM 1383 O O . GLU A 1 179 ? 17.905 10.450 10.951 1.00 81.00 179 GLU A O 1
ATOM 1388 N N . HIS A 1 180 ? 16.978 11.512 9.204 1.00 83.12 180 HIS A N 1
ATOM 1389 C CA . HIS A 1 180 ? 16.632 12.744 9.916 1.00 83.12 180 HIS A CA 1
ATOM 1390 C C . HIS A 1 180 ? 15.169 13.154 9.728 1.00 83.12 180 HIS A C 1
ATOM 1392 O O . HIS A 1 180 ? 14.829 14.333 9.844 1.00 83.12 180 HIS A O 1
ATOM 1398 N N . GLY A 1 181 ? 14.299 12.206 9.400 1.00 87.69 181 GLY A N 1
ATOM 1399 C CA . GLY A 1 181 ? 12.899 12.508 9.164 1.00 87.69 181 GLY A CA 1
ATOM 1400 C C . GLY A 1 181 ? 12.015 11.279 9.133 1.00 87.69 181 GLY A C 1
ATOM 1401 O O . GLY A 1 181 ? 12.475 10.144 8.967 1.00 87.69 181 GLY A O 1
ATOM 1402 N N . TYR A 1 182 ? 10.729 11.546 9.286 1.00 91.75 182 TYR A N 1
ATOM 1403 C CA . TYR A 1 182 ? 9.664 10.561 9.299 1.00 91.75 182 TYR A CA 1
ATOM 1404 C C . TYR A 1 182 ? 8.480 11.075 8.490 1.00 91.75 182 TYR A C 1
ATOM 1406 O O . TYR A 1 182 ? 8.290 12.277 8.352 1.00 91.75 182 TYR A O 1
ATOM 1414 N N . THR A 1 183 ? 7.674 10.162 7.974 1.00 92.44 183 THR A N 1
ATOM 1415 C CA . THR A 1 183 ? 6.435 10.480 7.270 1.00 92.44 183 THR A CA 1
ATOM 1416 C C . THR A 1 183 ? 5.262 10.192 8.191 1.00 92.44 183 THR A C 1
ATOM 1418 O O . THR A 1 183 ? 5.191 9.120 8.794 1.00 92.44 183 THR A O 1
ATOM 1421 N N . VAL A 1 184 ? 4.331 11.134 8.319 1.00 94.75 184 VAL A N 1
ATOM 1422 C CA . VAL A 1 184 ? 3.067 10.960 9.036 1.00 94.75 184 VAL A CA 1
ATOM 1423 C C . VAL A 1 184 ? 1.987 10.541 8.055 1.00 94.75 184 VAL A C 1
ATOM 1425 O O . VAL A 1 184 ? 1.622 11.281 7.148 1.00 94.75 184 VAL A O 1
ATOM 1428 N N . TRP A 1 185 ? 1.419 9.369 8.291 1.00 96.38 185 TRP A N 1
ATOM 1429 C CA . TRP A 1 185 ? 0.286 8.843 7.553 1.00 96.38 185 TRP A CA 1
ATOM 1430 C C . TRP A 1 185 ? -1.009 9.165 8.275 1.00 96.38 185 TRP A C 1
ATOM 1432 O O . TRP A 1 185 ? -1.144 8.919 9.473 1.00 96.38 185 TRP A O 1
ATOM 1442 N N . THR A 1 186 ? -1.990 9.662 7.528 1.00 97.19 186 THR A N 1
ATOM 1443 C CA . THR A 1 186 ? -3.374 9.786 7.989 1.00 97.19 186 THR A CA 1
ATOM 1444 C C . THR A 1 186 ? -4.283 9.030 7.037 1.00 97.19 186 THR A C 1
ATOM 1446 O O . THR A 1 186 ? -4.336 9.356 5.857 1.00 97.19 186 THR A O 1
ATOM 1449 N N . VAL A 1 187 ? -5.027 8.055 7.554 1.00 97.75 187 VAL A N 1
ATOM 1450 C CA . VAL A 1 187 ? -5.934 7.192 6.783 1.00 97.75 187 VAL A CA 1
ATOM 1451 C C . VAL A 1 187 ? -7.320 7.248 7.424 1.00 97.75 187 VAL A C 1
ATOM 1453 O O . VAL A 1 187 ? -7.444 7.044 8.631 1.00 97.75 187 VAL A O 1
ATOM 1456 N N . VAL A 1 188 ? -8.364 7.548 6.649 1.00 97.69 188 VAL A N 1
ATOM 1457 C CA . VAL A 1 188 ? -9.738 7.721 7.153 1.00 97.69 188 VAL A CA 1
ATOM 1458 C C . VAL A 1 188 ? -10.655 6.656 6.573 1.00 97.69 188 VAL A C 1
ATOM 1460 O O . VAL A 1 188 ? -10.828 6.574 5.357 1.00 97.69 188 VAL A O 1
ATOM 1463 N N . VAL A 1 189 ? -11.278 5.876 7.451 1.00 97.88 189 VAL A N 1
ATOM 1464 C CA . VAL A 1 189 ? -12.249 4.832 7.111 1.00 97.88 189 VAL A CA 1
ATOM 1465 C C . VAL A 1 189 ? -13.597 5.192 7.724 1.00 97.88 189 VAL A C 1
ATOM 1467 O O . VAL A 1 189 ? -13.655 5.537 8.903 1.00 97.88 189 VAL A O 1
ATOM 1470 N N . ASP A 1 190 ? -14.674 5.098 6.950 1.00 96.19 190 ASP A N 1
ATOM 1471 C CA . ASP A 1 190 ? -16.024 5.358 7.454 1.00 96.19 190 ASP A CA 1
ATOM 1472 C C . ASP A 1 190 ? -16.570 4.205 8.321 1.00 96.19 190 ASP A C 1
ATOM 1474 O O . ASP A 1 190 ? -15.989 3.117 8.437 1.00 96.19 190 ASP A O 1
ATOM 1478 N N . ALA A 1 191 ? -17.731 4.425 8.939 1.00 93.50 191 ALA A N 1
ATOM 1479 C CA . ALA A 1 191 ? -18.392 3.430 9.783 1.00 93.50 191 ALA A CA 1
ATOM 1480 C C . ALA A 1 191 ? -18.780 2.137 9.032 1.00 93.50 191 ALA A C 1
ATOM 1482 O O . ALA A 1 191 ? -19.003 1.092 9.656 1.00 93.50 191 ALA A O 1
ATOM 1483 N N . GLN A 1 192 ? -18.867 2.188 7.702 1.00 94.81 192 GLN A N 1
ATOM 1484 C CA . GLN A 1 192 ? -19.222 1.072 6.832 1.00 94.81 192 GLN A CA 1
ATOM 1485 C C . GLN A 1 192 ? -17.999 0.248 6.406 1.00 94.81 192 GLN A C 1
ATOM 1487 O O . GLN A 1 192 ? -18.175 -0.770 5.732 1.00 94.81 192 GLN A O 1
ATOM 1492 N N . GLY A 1 193 ? -16.791 0.635 6.824 1.00 95.75 193 GLY A N 1
ATOM 1493 C CA . GLY A 1 193 ? -15.560 -0.044 6.435 1.00 95.75 193 GLY A CA 1
ATOM 1494 C C . GLY A 1 193 ? -15.151 0.298 5.006 1.00 95.75 193 GLY A C 1
ATOM 1495 O O . GLY A 1 193 ? -14.720 -0.586 4.272 1.00 95.75 193 GLY A O 1
ATOM 1496 N N . VAL A 1 194 ? -15.329 1.555 4.594 1.00 97.00 194 VAL A N 1
ATOM 1497 C CA . VAL A 1 194 ? -14.844 2.079 3.315 1.00 97.00 194 VAL A CA 1
ATOM 1498 C C . VAL A 1 194 ? -13.772 3.127 3.581 1.00 97.00 194 VAL A C 1
ATOM 1500 O O . VAL A 1 194 ? -13.987 4.097 4.306 1.00 97.00 194 VAL A O 1
ATOM 1503 N N . LEU A 1 195 ? -12.609 2.948 2.966 1.00 97.62 195 LEU A N 1
ATOM 1504 C CA . LEU A 1 195 ? -11.543 3.934 2.955 1.00 97.62 195 LEU A CA 1
ATOM 1505 C C . LEU A 1 195 ? -11.982 5.171 2.157 1.00 97.62 195 LEU A C 1
ATOM 1507 O O . LEU A 1 195 ? -12.305 5.071 0.971 1.00 97.62 195 LEU A O 1
ATOM 1511 N N . ARG A 1 196 ? -11.995 6.332 2.816 1.00 96.62 196 ARG A N 1
ATOM 1512 C CA . ARG A 1 196 ? -12.481 7.613 2.279 1.00 96.62 196 ARG A CA 1
ATOM 1513 C C . ARG A 1 196 ? -11.360 8.515 1.798 1.00 96.62 196 ARG A C 1
ATOM 1515 O O . ARG A 1 196 ? -11.525 9.207 0.797 1.00 96.62 196 ARG A O 1
ATOM 1522 N N . SER A 1 197 ? -10.255 8.537 2.528 1.00 96.81 197 SER A N 1
ATOM 1523 C CA . SER A 1 197 ? -9.097 9.356 2.199 1.00 96.81 197 SER A CA 1
ATOM 1524 C C . SER A 1 197 ? -7.843 8.818 2.866 1.00 96.81 197 SER A C 1
ATOM 1526 O O . SER A 1 197 ? -7.894 8.118 3.881 1.00 96.81 197 SER A O 1
ATOM 1528 N N . ALA A 1 198 ? -6.711 9.183 2.286 1.00 97.06 198 ALA A N 1
ATOM 1529 C CA . ALA A 1 198 ? -5.403 8.993 2.868 1.00 97.06 198 ALA A CA 1
ATOM 1530 C C . ALA A 1 198 ? -4.512 10.170 2.477 1.00 97.06 198 ALA A C 1
ATOM 1532 O O . ALA A 1 198 ? -4.740 10.802 1.445 1.00 97.06 198 ALA A O 1
ATOM 1533 N N . ARG A 1 199 ? -3.521 10.476 3.306 1.00 95.12 199 ARG A N 1
ATOM 1534 C CA . ARG A 1 199 ? -2.473 11.453 3.013 1.00 95.12 199 ARG A CA 1
ATOM 1535 C C . ARG A 1 199 ? -1.204 11.096 3.769 1.00 95.12 199 ARG A C 1
ATOM 1537 O O . ARG A 1 199 ? -1.274 10.443 4.813 1.00 95.12 199 ARG A O 1
ATOM 1544 N N . GLU A 1 200 ? -0.094 11.588 3.252 1.00 92.31 200 GLU A N 1
ATOM 1545 C CA . GLU A 1 200 ? 1.213 11.522 3.883 1.00 92.31 200 GLU A CA 1
ATOM 1546 C C . GLU A 1 200 ? 1.805 12.930 3.994 1.00 92.31 200 GLU A C 1
ATOM 1548 O O . GLU A 1 200 ? 1.537 13.786 3.148 1.00 92.31 200 GLU A O 1
ATOM 1553 N N . GLU A 1 201 ? 2.563 13.178 5.056 1.00 91.00 201 GLU A N 1
ATOM 1554 C CA . GLU A 1 201 ? 3.281 14.433 5.294 1.00 91.00 201 GLU A CA 1
ATOM 1555 C C . GLU A 1 201 ? 4.690 14.103 5.791 1.00 91.00 201 GLU A C 1
ATOM 1557 O O . GLU A 1 201 ? 4.838 13.383 6.778 1.00 91.00 201 GLU A O 1
ATOM 1562 N N . GLU A 1 202 ? 5.722 14.592 5.104 1.00 87.50 202 GLU A N 1
ATOM 1563 C CA . GLU A 1 202 ? 7.109 14.442 5.551 1.00 87.50 202 GLU A CA 1
ATOM 1564 C C . GLU A 1 202 ? 7.446 15.466 6.638 1.00 87.50 202 GLU A C 1
ATOM 1566 O O . GLU A 1 202 ? 7.221 16.666 6.486 1.00 87.50 202 GLU A O 1
ATOM 1571 N N . GLU A 1 203 ? 8.047 14.981 7.718 1.00 87.19 203 GLU A N 1
ATOM 1572 C CA . GLU A 1 203 ? 8.513 15.768 8.850 1.00 87.19 203 GLU A CA 1
ATOM 1573 C C . GLU A 1 203 ? 10.028 15.610 8.997 1.00 87.19 203 GLU A C 1
ATOM 1575 O O . GLU A 1 203 ? 10.564 14.503 9.118 1.00 87.19 203 GLU A O 1
ATOM 1580 N N . HIS A 1 204 ? 10.741 16.736 9.030 1.00 79.62 204 HIS A N 1
ATOM 1581 C CA . HIS A 1 204 ? 12.185 16.761 9.246 1.00 79.62 204 HIS A CA 1
ATOM 1582 C C . HIS A 1 204 ? 12.503 17.093 10.702 1.00 79.62 204 HIS A C 1
ATOM 1584 O O . HIS A 1 204 ? 12.079 18.118 11.239 1.00 79.62 204 HIS A O 1
ATOM 1590 N N . THR A 1 205 ? 13.321 16.267 11.350 1.00 69.12 205 THR A N 1
ATOM 1591 C CA . THR A 1 205 ? 13.757 16.537 12.721 1.00 69.12 205 THR A CA 1
ATOM 1592 C C . THR A 1 205 ? 14.871 17.584 12.713 1.00 69.12 205 THR A C 1
ATOM 1594 O O . THR A 1 205 ? 16.014 17.294 12.360 1.00 69.12 205 THR A O 1
ATOM 1597 N N . THR A 1 206 ? 14.574 18.820 13.117 1.00 58.16 206 THR A N 1
ATOM 1598 C CA . THR A 1 206 ? 15.569 19.901 13.223 1.00 58.16 206 THR A CA 1
ATOM 1599 C C . THR A 1 206 ? 16.401 19.778 14.506 1.00 58.16 206 THR A C 1
ATOM 1601 O O . THR A 1 206 ? 16.359 20.649 15.372 1.00 58.16 206 THR A O 1
ATOM 1604 N N . TRP A 1 207 ? 17.180 18.707 14.663 1.00 52.62 207 TRP A N 1
ATOM 1605 C CA . TRP A 1 207 ? 18.169 18.599 15.745 1.00 52.62 207 TRP A CA 1
ATOM 1606 C C . TRP A 1 207 ? 19.535 19.153 15.311 1.00 52.62 207 TRP A C 1
ATOM 1608 O O . TRP A 1 207 ? 20.558 18.482 15.411 1.00 52.62 207 TRP A O 1
ATOM 1618 N N . GLN A 1 208 ? 19.591 20.410 14.855 1.00 44.34 208 GLN A N 1
ATOM 1619 C CA . GLN A 1 208 ? 20.861 21.142 14.870 1.00 44.34 208 GLN A CA 1
ATOM 1620 C C . GLN A 1 208 ? 21.087 21.661 16.292 1.00 44.34 208 GLN A C 1
ATOM 1622 O O . GLN A 1 208 ? 20.403 22.574 16.755 1.00 44.34 208 GLN A O 1
ATOM 1627 N N . ARG A 1 209 ? 22.059 21.076 17.005 1.00 41.62 209 ARG A N 1
ATOM 1628 C CA . ARG A 1 209 ? 22.619 21.687 18.217 1.00 41.62 209 ARG A CA 1
ATOM 1629 C C . ARG A 1 209 ? 23.018 23.123 17.870 1.00 41.62 209 ARG A C 1
ATOM 1631 O O . ARG A 1 209 ? 23.949 23.317 17.092 1.00 41.62 209 ARG A O 1
ATOM 1638 N N . LYS A 1 210 ? 22.370 24.123 18.476 1.00 35.34 210 LYS A N 1
ATOM 1639 C CA . LYS A 1 210 ? 22.997 25.442 18.623 1.00 35.34 210 LYS A CA 1
ATOM 1640 C C . LYS A 1 210 ? 24.370 25.199 19.266 1.00 35.34 210 LYS A C 1
ATOM 1642 O O . LYS A 1 210 ? 24.393 24.616 20.354 1.00 35.34 210 LYS A O 1
ATOM 1647 N N . PRO A 1 211 ? 25.500 25.582 18.647 1.00 39.41 211 PRO A N 1
ATOM 1648 C CA . PRO A 1 211 ? 26.747 25.624 19.387 1.00 39.41 211 PRO A CA 1
ATOM 1649 C C . PRO A 1 211 ? 26.539 26.610 20.537 1.00 39.41 211 PRO A C 1
ATOM 1651 O O . PRO A 1 211 ? 26.086 27.736 20.326 1.00 39.41 211 PRO A O 1
ATOM 1654 N N . ALA A 1 212 ? 26.793 26.156 21.762 1.00 43.69 212 ALA A N 1
ATOM 1655 C CA . ALA A 1 212 ? 26.883 27.047 22.901 1.00 43.69 212 ALA A CA 1
ATOM 1656 C C . ALA A 1 212 ? 28.035 28.015 22.612 1.00 43.69 212 ALA A C 1
ATOM 1658 O O . ALA A 1 212 ? 29.200 27.625 22.610 1.00 43.69 212 ALA A O 1
ATOM 1659 N N . SER A 1 213 ? 27.697 29.258 22.288 1.00 45.97 213 SER A N 1
ATOM 1660 C CA . SER A 1 213 ? 28.636 30.369 22.327 1.00 45.97 213 SER A CA 1
ATOM 1661 C C . SER A 1 213 ? 29.032 30.569 23.790 1.00 45.97 213 SER A C 1
ATOM 1663 O O . SER A 1 213 ? 28.205 31.015 24.589 1.00 45.97 213 SER A O 1
ATOM 1665 N N . HIS A 1 214 ? 30.250 30.143 24.120 1.00 49.75 214 HIS A N 1
ATOM 1666 C CA . HIS A 1 214 ? 30.976 30.534 25.326 1.00 49.75 214 HIS A CA 1
ATOM 1667 C C . HIS A 1 214 ? 31.615 31.906 25.131 1.00 49.75 214 HIS A C 1
ATOM 1669 O O . HIS A 1 214 ? 32.060 32.182 23.992 1.00 49.75 214 HIS A O 1
#

Organism: NCBI:txid1560006

pLDDT: mean 88.1, std 12.04, range [35.34, 97.88]

Foldseek 3Di:
DDPLLLVLCLVCVVLQQVQCVVVVHHLPDQPPSRHRPQWDKDWDDQPQQVQWTWIWIWHADPVRFIWIWIWIGGNVDDGIHIGGADDRNDGDPDHLQFDPVLLVVLPVRGDLVLLLQQLPPPHVPVSSQCSSVVNNNDDFPFDCCLCVQQQRVVPDHWDWDADPPQRKIWTWTWGRPDSFKIKIKIWIAGNSSGTDGIDIDIDGHPPDPPPPDD